Protein AF-A0A0K0E604-F1 (afdb_monomer_lite)

Foldseek 3Di:
DDDPPPPPCQDDDDDDDDPFDDDDLVLLVVLLVPDDDVPVVPDPPPVPDPVPVVVPVCLVVVLVVLLPDDLSVVLSVLSVLLVVLLVLLVQQADLVDDQDADDPPPDPDDLDPQDPPDDPVNLNVLSSVLLNVSLLLNLCNRPPCSNPSVNSSVSSVVSVVSVVSSVSSVVSCVVVVSGDDDDPRPDRSSVSSSPDNSSSVNSCVNCVPPPVPDPDPPD

Organism: Strongyloides stercoralis (NCBI:txid6248)

pLDDT: mean 70.37, std 24.22, range [23.8, 94.56]

Radius of gyration: 18.2 Å; chains: 1; bounding box: 49×44×43 Å

Structure (mmCIF, N/CA/C/O backbone):
data_AF-A0A0K0E604-F1
#
_entry.id   AF-A0A0K0E604-F1
#
loop_
_atom_site.group_PDB
_atom_site.id
_atom_site.type_symbol
_atom_site.label_atom_id
_atom_site.label_alt_id
_atom_site.label_comp_id
_atom_site.label_asym_id
_atom_site.label_entity_id
_atom_site.label_seq_id
_atom_site.pdbx_PDB_ins_code
_ato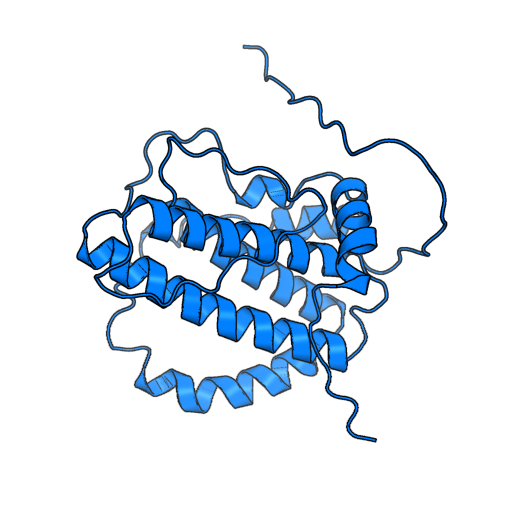m_site.Cartn_x
_atom_site.Cartn_y
_atom_site.Cartn_z
_atom_site.occupancy
_atom_site.B_iso_or_equiv
_atom_site.auth_seq_id
_atom_site.auth_comp_id
_atom_site.auth_asym_id
_atom_site.auth_atom_id
_atom_site.pdbx_PDB_model_num
ATOM 1 N N . MET A 1 1 ? -25.276 -8.868 -20.816 1.00 37.84 1 MET A N 1
ATOM 2 C CA . MET A 1 1 ? -24.589 -8.507 -19.559 1.00 37.84 1 MET A CA 1
ATOM 3 C C . MET A 1 1 ? -23.491 -7.521 -19.907 1.00 37.84 1 MET A C 1
ATOM 5 O O . MET A 1 1 ? -22.440 -7.922 -20.383 1.00 37.84 1 MET A O 1
ATOM 9 N N . SER A 1 2 ? -23.789 -6.231 -19.812 1.00 30.52 2 SER A N 1
ATOM 10 C CA . SER A 1 2 ? -22.846 -5.151 -20.089 1.00 30.52 2 SER A CA 1
ATOM 11 C C . SER A 1 2 ? -21.881 -5.027 -18.912 1.00 30.52 2 SER A C 1
ATOM 13 O O . SER A 1 2 ? -22.289 -4.690 -17.802 1.00 30.52 2 SER A O 1
ATOM 15 N N . SER A 1 3 ? -20.607 -5.339 -19.151 1.00 35.06 3 SER A N 1
ATOM 16 C CA . SER A 1 3 ? -19.522 -4.989 -18.238 1.00 35.06 3 SER A CA 1
ATOM 17 C C . SER A 1 3 ? -19.448 -3.466 -18.174 1.00 35.06 3 SER A C 1
ATOM 19 O O . SER A 1 3 ? -19.170 -2.809 -19.176 1.00 35.06 3 SER A O 1
ATOM 21 N N . SER A 1 4 ? -19.784 -2.904 -17.017 1.00 30.25 4 SER A N 1
ATOM 22 C CA . SER A 1 4 ? -19.597 -1.489 -16.719 1.00 30.25 4 SER A CA 1
ATOM 23 C C . SER A 1 4 ? -18.096 -1.225 -16.632 1.00 30.25 4 SER A C 1
ATOM 25 O O . SER A 1 4 ? -17.503 -1.348 -15.562 1.00 30.25 4 SER A O 1
ATOM 27 N N . THR A 1 5 ? -17.471 -0.863 -17.748 1.00 29.80 5 THR A N 1
ATOM 28 C CA . THR A 1 5 ? -16.170 -0.194 -17.727 1.00 29.80 5 THR A CA 1
ATOM 29 C C . THR A 1 5 ? -16.362 1.133 -17.006 1.00 29.80 5 THR A C 1
ATOM 31 O O . THR A 1 5 ? -16.916 2.071 -17.578 1.00 29.80 5 THR A O 1
ATOM 34 N N . ALA A 1 6 ? -15.967 1.195 -15.733 1.00 32.19 6 ALA A N 1
ATOM 35 C CA . ALA A 1 6 ? -15.860 2.455 -15.017 1.00 32.19 6 ALA A CA 1
ATOM 36 C C . ALA A 1 6 ? -14.981 3.386 -15.863 1.00 32.19 6 ALA A C 1
ATOM 38 O O . ALA A 1 6 ? -13.844 3.052 -16.190 1.00 32.19 6 ALA A O 1
ATOM 39 N N . SER A 1 7 ? -15.534 4.513 -16.302 1.00 25.77 7 SER A N 1
ATOM 40 C CA . SER A 1 7 ? -14.800 5.521 -17.057 1.00 25.77 7 SER A CA 1
ATOM 41 C C . SER A 1 7 ? -13.717 6.108 -16.150 1.00 25.77 7 SER A C 1
ATOM 43 O O . SER A 1 7 ? -14.008 6.889 -15.241 1.00 25.77 7 SER A O 1
ATOM 45 N N . PHE A 1 8 ? -12.473 5.682 -16.359 1.00 34.69 8 PHE A N 1
ATOM 46 C CA . PHE A 1 8 ? -11.306 6.131 -15.608 1.00 34.69 8 PHE A CA 1
ATOM 47 C C . PHE A 1 8 ? -10.913 7.548 -16.046 1.00 34.69 8 PHE A C 1
ATOM 49 O O . PHE A 1 8 ? -10.061 7.727 -16.911 1.00 34.69 8 PHE A O 1
ATOM 56 N N . ASN A 1 9 ? -11.523 8.570 -15.447 1.00 30.16 9 ASN A N 1
ATOM 57 C CA . ASN A 1 9 ? -11.064 9.950 -15.607 1.00 30.16 9 ASN A CA 1
ATOM 58 C C . ASN A 1 9 ? -9.784 10.150 -14.770 1.00 30.16 9 ASN A C 1
ATOM 60 O O . ASN A 1 9 ? -9.850 10.616 -13.631 1.00 30.16 9 ASN A O 1
ATOM 64 N N . CYS A 1 10 ? -8.614 9.763 -15.297 1.00 35.12 10 CYS A N 1
ATOM 65 C CA . CYS A 1 10 ? -7.344 10.259 -14.757 1.00 35.12 10 CYS A CA 1
ATOM 66 C C . CYS A 1 10 ? -7.290 11.771 -15.057 1.00 35.12 10 CYS A C 1
ATOM 68 O O . CYS A 1 10 ? -7.487 12.184 -16.193 1.00 35.12 10 CYS A O 1
ATOM 70 N N . TYR A 1 11 ? -7.091 12.579 -14.015 1.00 36.31 11 TYR A N 1
ATOM 71 C CA . TYR A 1 11 ? -7.164 14.043 -14.034 1.00 36.31 11 TYR A CA 1
ATOM 72 C C . TYR A 1 11 ? -6.443 14.709 -15.216 1.00 36.31 11 TYR A C 1
ATOM 74 O O . TYR A 1 11 ? -5.264 14.441 -15.456 1.00 36.31 11 TYR A O 1
ATOM 82 N N . ASP A 1 12 ? -7.178 15.604 -15.881 1.00 34.91 12 ASP A N 1
ATOM 83 C CA . ASP A 1 12 ? -6.776 16.386 -17.050 1.00 34.91 12 ASP A CA 1
ATOM 84 C C . ASP A 1 12 ? -5.671 17.422 -16.779 1.00 34.91 12 ASP A C 1
ATOM 86 O O . ASP A 1 12 ? -5.663 18.133 -15.772 1.00 34.91 12 ASP A O 1
ATOM 90 N N . ASP A 1 13 ? -4.801 17.510 -17.788 1.00 37.00 13 ASP A N 1
ATOM 91 C CA . ASP A 1 13 ? -4.142 18.679 -18.375 1.00 37.00 13 ASP A CA 1
ATOM 92 C C . ASP A 1 13 ? -3.416 19.709 -17.493 1.00 37.00 13 ASP A C 1
ATOM 94 O O . ASP A 1 13 ? -3.981 20.698 -17.021 1.00 37.00 13 ASP A O 1
ATOM 98 N N . LYS A 1 14 ? -2.078 19.572 -17.460 1.00 35.31 14 LYS A N 1
ATOM 99 C CA . LYS A 1 14 ? -1.099 20.536 -18.030 1.00 35.31 14 LYS A CA 1
ATOM 100 C C . LYS A 1 14 ? 0.340 20.173 -17.621 1.00 35.31 14 LYS A C 1
ATOM 102 O O . LYS A 1 14 ? 0.643 20.063 -16.442 1.00 35.31 14 LYS A O 1
ATOM 107 N N . ASN A 1 15 ? 1.221 20.067 -18.621 1.00 36.38 15 ASN A N 1
ATOM 108 C CA . ASN A 1 15 ? 2.682 20.250 -18.578 1.00 36.38 15 ASN A CA 1
ATOM 109 C C . ASN A 1 15 ? 3.511 19.493 -17.515 1.00 36.38 15 ASN A C 1
ATOM 111 O O . ASN A 1 15 ? 3.568 19.883 -16.354 1.00 36.38 15 ASN A O 1
ATOM 115 N N . ASN A 1 16 ? 4.296 18.499 -17.957 1.00 38.84 16 ASN A N 1
ATOM 116 C CA . ASN A 1 16 ? 5.773 18.536 -17.924 1.00 38.84 16 ASN A CA 1
ATOM 117 C C . ASN A 1 16 ? 6.380 17.138 -18.127 1.00 38.84 16 ASN A C 1
ATOM 119 O O . ASN A 1 16 ? 6.012 16.172 -17.453 1.00 38.84 16 ASN A O 1
ATOM 123 N N . ASN A 1 17 ? 7.344 17.080 -19.050 1.00 32.28 17 ASN A N 1
ATOM 124 C CA . ASN A 1 17 ? 8.175 15.927 -19.389 1.00 32.28 17 ASN A CA 1
ATOM 125 C C . ASN A 1 17 ? 9.003 15.479 -18.174 1.00 32.28 17 ASN A C 1
ATOM 127 O O . ASN A 1 17 ? 10.067 16.037 -17.911 1.00 32.28 17 ASN A O 1
ATOM 131 N N . ILE A 1 18 ? 8.548 14.461 -17.444 1.00 35.34 18 ILE A N 1
ATOM 132 C CA . ILE A 1 18 ? 9.434 13.660 -16.593 1.00 35.34 18 ILE A CA 1
ATOM 133 C C . ILE A 1 18 ? 9.853 12.458 -17.445 1.00 35.34 18 ILE A C 1
ATOM 135 O O . ILE A 1 18 ? 8.975 11.699 -17.851 1.00 35.34 18 ILE A O 1
ATOM 139 N N . PRO A 1 19 ? 11.150 12.259 -17.746 1.00 34.50 19 PRO A N 1
ATOM 140 C CA . PRO A 1 19 ? 11.613 11.058 -18.427 1.00 34.50 19 PRO A CA 1
ATOM 141 C C . PRO A 1 19 ? 11.325 9.850 -17.537 1.00 34.50 19 PRO A C 1
ATOM 143 O O . PRO A 1 19 ? 11.934 9.653 -16.485 1.00 34.50 19 PRO A O 1
ATOM 146 N N . SER A 1 20 ? 10.335 9.075 -17.946 1.00 40.84 20 SER A N 1
ATOM 147 C CA . SER A 1 20 ? 9.699 8.053 -17.140 1.00 40.84 20 SER A CA 1
ATOM 148 C C . SER A 1 20 ? 10.250 6.674 -17.533 1.00 40.84 20 SER A C 1
ATOM 150 O O . SER A 1 20 ? 9.541 5.838 -18.084 1.00 40.84 20 SER A O 1
ATOM 152 N N . ASN A 1 21 ? 11.538 6.431 -17.300 1.00 40.44 21 ASN A N 1
ATOM 153 C CA . ASN A 1 21 ? 12.151 5.122 -17.542 1.00 40.44 21 ASN A CA 1
ATOM 154 C C . ASN A 1 21 ? 12.281 4.374 -16.217 1.00 40.44 21 ASN A C 1
ATOM 156 O O . ASN A 1 21 ? 12.894 4.921 -15.305 1.00 40.44 21 ASN A O 1
ATOM 160 N N . ILE A 1 22 ? 11.706 3.165 -16.135 1.00 51.44 22 ILE A N 1
ATOM 161 C CA . ILE A 1 22 ? 12.255 1.964 -15.465 1.00 51.44 22 ILE A CA 1
ATOM 162 C C . ILE A 1 22 ? 11.286 0.767 -15.615 1.00 51.44 22 ILE A C 1
ATOM 164 O O . ILE A 1 22 ? 11.766 -0.349 -15.788 1.00 51.44 22 ILE A O 1
ATOM 168 N N . LEU A 1 23 ? 9.961 0.981 -15.642 1.00 50.62 23 LEU A N 1
ATOM 169 C CA . LEU A 1 23 ? 8.970 -0.064 -15.955 1.00 50.6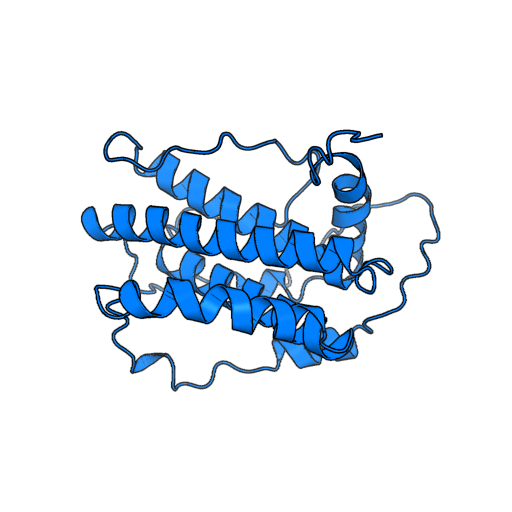2 23 LEU A CA 1
ATOM 170 C C . LEU A 1 23 ? 8.108 0.331 -17.155 1.00 50.62 23 LEU A C 1
ATOM 172 O O . LEU A 1 23 ? 7.550 1.433 -17.202 1.00 50.62 23 LEU A O 1
ATOM 176 N N . ASN A 1 24 ? 7.99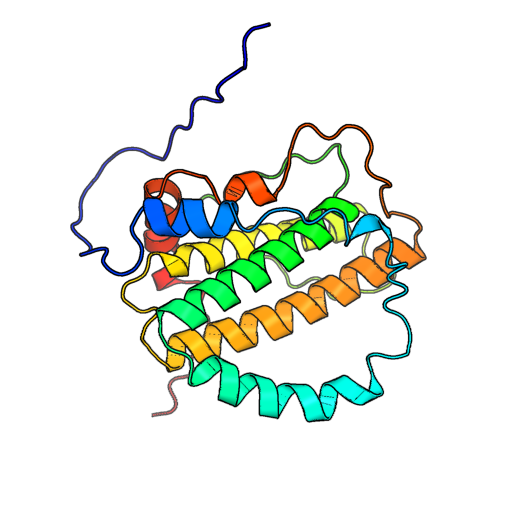9 -0.579 -18.119 1.00 54.66 24 ASN A N 1
ATOM 177 C CA . ASN A 1 24 ? 7.044 -0.457 -19.214 1.00 54.66 24 ASN A CA 1
ATOM 178 C C . ASN A 1 24 ? 5.709 -1.071 -18.764 1.00 54.66 24 ASN A C 1
ATOM 180 O O . ASN A 1 24 ? 5.701 -1.950 -17.905 1.00 54.66 24 ASN A O 1
ATOM 184 N N . ASP A 1 25 ? 4.583 -0.688 -19.375 1.00 57.28 25 ASP A N 1
ATOM 185 C CA . ASP A 1 25 ? 3.252 -1.234 -19.027 1.00 57.28 25 ASP A CA 1
ATOM 186 C C . ASP A 1 25 ? 3.215 -2.776 -19.051 1.00 57.28 25 ASP A C 1
ATOM 188 O O . ASP A 1 25 ? 2.501 -3.421 -18.285 1.00 57.28 25 ASP A O 1
ATOM 192 N N . LYS A 1 26 ? 4.070 -3.386 -19.883 1.00 58.09 26 LYS A N 1
ATOM 193 C CA . LYS A 1 26 ? 4.276 -4.836 -19.946 1.00 58.09 26 LYS A CA 1
ATOM 194 C C . LYS A 1 26 ? 4.825 -5.439 -18.645 1.00 58.09 26 LYS A C 1
ATOM 196 O O . LYS A 1 26 ? 4.424 -6.543 -18.294 1.00 58.09 26 LYS A O 1
ATOM 201 N N . ASP A 1 27 ? 5.738 -4.760 -17.953 1.00 63.56 27 ASP A N 1
ATOM 202 C CA . ASP A 1 27 ? 6.328 -5.264 -16.707 1.00 63.56 27 ASP A CA 1
ATOM 203 C C . ASP A 1 27 ? 5.318 -5.204 -15.553 1.00 63.56 27 ASP A C 1
ATOM 205 O O . ASP A 1 27 ? 5.262 -6.121 -14.742 1.00 63.56 27 ASP A O 1
ATOM 209 N N . ILE A 1 28 ? 4.456 -4.182 -15.531 1.00 59.16 28 ILE A N 1
ATOM 210 C CA . ILE A 1 28 ? 3.381 -4.041 -14.534 1.00 59.16 28 ILE A CA 1
ATOM 211 C C . ILE A 1 28 ? 2.330 -5.127 -14.721 1.00 59.16 28 ILE A C 1
ATOM 213 O O . ILE A 1 28 ? 1.986 -5.805 -13.757 1.00 59.16 28 ILE A O 1
ATOM 217 N N . ASN A 1 29 ? 1.890 -5.350 -15.964 1.00 58.06 29 ASN A N 1
ATOM 218 C CA . ASN A 1 29 ? 0.987 -6.456 -16.281 1.00 58.06 29 ASN A CA 1
ATOM 219 C C . ASN A 1 29 ? 1.610 -7.802 -15.901 1.00 58.06 29 ASN A C 1
ATOM 221 O O . ASN A 1 29 ? 0.932 -8.675 -15.376 1.00 58.06 29 ASN A O 1
ATOM 225 N N . LYS A 1 30 ? 2.923 -7.968 -16.096 1.00 63.56 30 LYS A N 1
ATOM 226 C CA . LYS A 1 30 ? 3.622 -9.179 -15.663 1.00 63.56 30 LYS A CA 1
ATOM 227 C C . LYS A 1 30 ? 3.607 -9.342 -14.139 1.00 63.56 30 LYS A C 1
ATOM 229 O O . LYS A 1 30 ? 3.453 -10.464 -13.668 1.00 63.56 30 LYS A O 1
ATOM 234 N N . PHE A 1 31 ? 3.769 -8.260 -13.377 1.00 61.62 31 PHE A N 1
ATOM 235 C CA . PHE A 1 31 ? 3.683 -8.313 -11.917 1.00 61.62 31 PHE A CA 1
ATOM 236 C C . PHE A 1 31 ? 2.257 -8.608 -11.438 1.00 61.62 31 PHE A C 1
ATOM 238 O O . PHE A 1 31 ? 2.081 -9.447 -10.558 1.00 61.62 31 PHE A O 1
ATOM 245 N N . SER A 1 32 ? 1.229 -8.016 -12.053 1.00 53.06 32 SER A N 1
ATOM 246 C CA . SER A 1 32 ? -0.167 -8.331 -11.720 1.00 53.06 32 SER A CA 1
ATOM 247 C C . SER A 1 32 ? -0.593 -9.737 -12.154 1.00 53.06 32 SER A C 1
ATOM 249 O O . SER A 1 32 ? -1.444 -10.352 -11.509 1.00 53.06 32 SER A O 1
ATOM 251 N N . GLU A 1 33 ? 0.056 -10.291 -13.180 1.00 48.53 33 GLU A N 1
ATOM 252 C CA . GLU A 1 33 ? -0.049 -11.692 -13.595 1.00 48.53 33 GLU A CA 1
ATOM 253 C C . GLU A 1 33 ? 0.683 -12.681 -12.673 1.00 48.53 33 GLU A C 1
ATOM 255 O O . GLU A 1 33 ? 0.513 -13.891 -12.869 1.00 48.53 33 GLU A O 1
ATOM 260 N N . ILE A 1 34 ? 1.450 -12.237 -11.661 1.00 44.69 34 ILE A N 1
ATOM 261 C CA . ILE A 1 34 ? 1.924 -13.114 -10.575 1.00 44.69 34 ILE A CA 1
ATOM 262 C C . ILE A 1 34 ? 0.686 -13.535 -9.773 1.00 44.69 34 ILE A C 1
ATOM 264 O O . ILE A 1 34 ? 0.244 -12.922 -8.802 1.00 44.69 34 ILE A O 1
ATOM 268 N N . LYS A 1 35 ? 0.052 -14.571 -10.319 1.00 36.44 35 LYS A N 1
ATOM 269 C CA . LYS A 1 35 ? -1.265 -15.082 -9.986 1.00 36.44 35 LYS A CA 1
ATOM 270 C C . LYS A 1 35 ? -1.357 -15.470 -8.522 1.00 36.44 35 LYS A C 1
ATOM 272 O O . LYS A 1 35 ? -0.461 -16.086 -7.957 1.00 36.44 35 LYS A O 1
ATOM 277 N N . ILE A 1 36 ? -2.561 -15.233 -8.010 1.00 35.09 36 ILE A N 1
ATOM 278 C CA . ILE A 1 36 ? -3.276 -16.036 -7.019 1.00 35.09 36 ILE A CA 1
ATOM 279 C C . ILE A 1 36 ? -3.009 -17.528 -7.300 1.00 35.09 36 ILE A C 1
ATOM 281 O O . ILE A 1 36 ? -3.734 -18.176 -8.060 1.00 35.09 36 ILE A O 1
ATOM 285 N N . THR A 1 37 ? -1.953 -18.102 -6.727 1.00 30.27 37 THR A N 1
ATOM 286 C CA . THR A 1 37 ? -1.904 -19.546 -6.538 1.00 30.27 37 THR A CA 1
ATOM 287 C C . THR A 1 37 ? -2.912 -19.859 -5.443 1.00 30.27 37 THR A C 1
ATOM 289 O O . THR A 1 37 ? -2.862 -19.313 -4.341 1.00 30.27 37 THR A O 1
ATOM 292 N N . LYS A 1 38 ? -3.852 -20.756 -5.753 1.00 33.03 38 LYS A N 1
ATOM 293 C CA . LYS A 1 38 ? -4.879 -21.301 -4.846 1.00 33.03 38 LYS A CA 1
ATOM 294 C C . LYS A 1 38 ? -4.313 -22.005 -3.594 1.00 33.03 38 LYS A C 1
ATOM 296 O O . LYS A 1 38 ? -5.045 -22.696 -2.896 1.00 33.03 38 LYS A O 1
ATOM 301 N N . GLU A 1 39 ? -3.026 -21.859 -3.296 1.00 31.92 39 GLU A N 1
ATOM 302 C CA . GLU A 1 39 ? -2.398 -22.399 -2.091 1.00 31.92 39 GLU A CA 1
ATOM 303 C C . GLU A 1 39 ? -2.540 -21.484 -0.869 1.00 31.92 39 GLU A C 1
ATOM 305 O O . GLU A 1 39 ? -2.331 -21.947 0.250 1.00 31.92 39 GLU A O 1
ATOM 310 N N . PHE A 1 40 ? -2.992 -20.234 -1.026 1.00 34.50 40 PHE A N 1
ATOM 311 C CA . PHE A 1 40 ? -3.223 -19.364 0.134 1.00 34.50 40 PHE A CA 1
ATOM 312 C C . PHE A 1 40 ? -4.482 -19.714 0.953 1.00 34.50 40 PHE A C 1
ATOM 314 O O . PHE A 1 40 ? -4.559 -19.341 2.122 1.00 34.50 40 PHE A O 1
ATOM 321 N N . ASP A 1 41 ? -5.420 -20.501 0.409 1.00 34.12 41 ASP A N 1
ATOM 322 C CA . ASP A 1 41 ? -6.666 -20.879 1.104 1.00 34.12 41 ASP A CA 1
ATOM 323 C C . ASP A 1 41 ? -6.510 -22.023 2.122 1.00 34.12 41 ASP A C 1
ATOM 325 O O . ASP A 1 41 ? -7.468 -22.367 2.813 1.00 34.12 41 ASP A O 1
ATOM 329 N N . LYS A 1 42 ? -5.321 -22.628 2.262 1.00 31.33 42 LYS A N 1
ATOM 330 C CA . LYS A 1 42 ? -5.105 -23.722 3.232 1.00 31.33 42 LYS A CA 1
ATOM 331 C C . LYS A 1 42 ? -4.245 -23.368 4.434 1.00 31.33 42 LYS A C 1
ATOM 333 O O . LYS A 1 42 ? -4.152 -24.178 5.356 1.00 31.33 42 LYS A O 1
ATOM 338 N N . THR A 1 43 ? -3.671 -22.172 4.487 1.00 30.23 43 THR A N 1
ATOM 339 C CA . THR A 1 43 ? -2.916 -21.768 5.672 1.00 30.23 43 THR A CA 1
ATOM 340 C C . THR A 1 43 ? -3.847 -21.013 6.607 1.00 30.23 43 THR A C 1
ATOM 342 O O . THR A 1 43 ? -4.155 -19.841 6.400 1.00 30.23 43 THR A O 1
ATOM 345 N N . SER A 1 44 ? -4.306 -21.703 7.652 1.00 29.48 44 SER A N 1
ATOM 346 C CA . SER A 1 44 ? -4.837 -21.070 8.857 1.00 29.48 44 SER A CA 1
ATOM 347 C C . SER A 1 44 ? -3.758 -20.136 9.407 1.00 29.48 44 SER A C 1
ATOM 349 O O . SER A 1 44 ? -2.895 -20.551 10.178 1.00 29.48 44 SER A O 1
ATOM 351 N N . HIS A 1 45 ? -3.756 -18.879 8.964 1.00 39.16 45 HIS A N 1
ATOM 352 C CA . HIS A 1 45 ? -2.913 -17.827 9.513 1.00 39.16 45 HIS A CA 1
ATOM 353 C C . HIS A 1 45 ? -3.478 -17.421 10.875 1.00 39.16 45 HIS A C 1
ATOM 355 O O . HIS A 1 45 ? -4.036 -16.341 11.038 1.00 39.16 45 HIS A O 1
ATOM 361 N N . GLN A 1 46 ? -3.313 -18.300 11.860 1.00 33.94 46 GLN A N 1
ATOM 362 C CA . GLN A 1 46 ? -3.019 -17.836 13.203 1.00 33.94 46 GLN A CA 1
ATOM 363 C C . GLN A 1 46 ? -1.653 -17.154 13.091 1.00 33.94 46 GLN A C 1
ATOM 365 O O . GLN A 1 46 ? -0.609 -17.801 13.064 1.00 33.94 46 GLN A O 1
ATOM 370 N N . LEU A 1 47 ? -1.668 -15.832 12.918 1.00 38.94 47 LEU A N 1
ATOM 371 C CA . LEU A 1 47 ? -0.475 -14.986 12.991 1.00 38.94 47 LEU A CA 1
ATOM 372 C C . LEU A 1 47 ? 0.076 -14.893 14.429 1.00 38.94 47 LEU A C 1
ATOM 374 O O . LEU A 1 47 ? 1.047 -14.173 14.670 1.00 38.94 47 LEU A O 1
ATOM 378 N N . ASP A 1 48 ? -0.484 -15.674 15.352 1.00 35.22 48 ASP A N 1
ATOM 379 C CA . ASP A 1 48 ? -0.157 -15.660 16.762 1.00 35.22 48 ASP A CA 1
ATOM 380 C C . ASP A 1 48 ? 1.013 -16.599 17.113 1.00 35.22 48 ASP A C 1
ATOM 382 O O . ASP A 1 48 ? 1.137 -17.750 16.696 1.00 35.22 48 ASP A O 1
ATOM 386 N N . GLU A 1 49 ? 1.920 -16.024 17.896 1.00 38.69 49 GLU A N 1
ATOM 387 C CA . GLU A 1 49 ? 3.007 -16.627 18.674 1.00 38.69 49 GLU A CA 1
ATOM 388 C C . GLU A 1 49 ? 4.297 -17.094 17.978 1.00 38.69 49 GLU A C 1
ATOM 390 O O . GLU A 1 49 ? 5.375 -16.757 18.482 1.00 38.69 49 GLU A O 1
ATOM 395 N N . GLN A 1 50 ? 4.298 -17.768 16.822 1.00 36.22 50 GLN A N 1
ATOM 396 C CA . GLN A 1 50 ? 5.585 -18.283 16.293 1.00 36.22 50 GLN A CA 1
ATOM 397 C C . GLN A 1 50 ? 6.487 -17.234 15.608 1.00 36.22 50 GLN A C 1
ATOM 399 O O . GLN A 1 50 ? 7.701 -17.437 15.502 1.00 36.22 50 GLN A O 1
ATOM 404 N N . ASN A 1 51 ? 5.957 -16.070 15.213 1.00 40.00 51 ASN A N 1
ATOM 405 C CA . ASN A 1 51 ? 6.739 -15.053 14.493 1.00 40.00 51 ASN A CA 1
ATOM 406 C C . ASN A 1 51 ? 7.468 -14.025 15.378 1.00 40.00 51 ASN A C 1
ATOM 408 O O . ASN A 1 51 ? 8.388 -13.359 14.895 1.00 40.00 51 ASN A O 1
ATOM 412 N N . ASN A 1 52 ? 7.160 -13.916 16.673 1.00 35.72 52 ASN A N 1
ATOM 413 C CA . ASN A 1 52 ? 7.781 -12.885 17.518 1.00 35.72 52 ASN A CA 1
ATOM 414 C C . ASN A 1 52 ? 9.242 -13.194 17.895 1.00 35.72 52 ASN A C 1
ATOM 416 O O . ASN A 1 52 ? 10.051 -12.273 17.995 1.00 35.72 52 ASN A O 1
ATOM 420 N N . LYS A 1 53 ? 9.635 -14.471 18.017 1.00 32.50 53 LYS A N 1
ATOM 421 C CA . LYS A 1 53 ? 11.031 -14.842 18.342 1.00 32.50 53 LYS A CA 1
ATOM 422 C C . LYS A 1 53 ? 11.971 -14.906 17.129 1.00 32.50 53 LYS A C 1
ATOM 424 O O . LYS A 1 53 ? 13.175 -14.733 17.301 1.00 32.50 53 LYS A O 1
ATOM 429 N N . LYS A 1 54 ? 11.461 -15.096 15.903 1.00 32.47 54 LYS A N 1
ATOM 430 C CA . LYS A 1 54 ? 12.281 -15.080 14.670 1.00 32.47 54 LYS A CA 1
ATOM 431 C C . LYS A 1 54 ? 12.443 -13.679 14.051 1.00 32.47 54 LYS A C 1
ATOM 433 O O . LYS A 1 54 ? 13.452 -13.436 13.391 1.00 32.47 54 LYS A O 1
ATOM 438 N N . LYS A 1 55 ? 11.537 -12.723 14.305 1.00 37.72 55 LYS A N 1
ATOM 439 C CA . LYS A 1 55 ? 11.553 -11.388 13.664 1.00 37.72 55 LYS A CA 1
ATOM 440 C C . LYS A 1 55 ? 12.754 -10.485 14.007 1.00 37.72 55 LYS A C 1
ATOM 442 O O . LYS A 1 55 ? 13.118 -9.661 13.171 1.00 37.72 55 LYS A O 1
ATOM 447 N N . SER A 1 56 ? 13.419 -10.625 15.159 1.00 37.72 56 SER A N 1
ATOM 448 C CA . SER A 1 56 ? 14.505 -9.689 15.531 1.00 37.72 56 SER A CA 1
ATOM 449 C C . SER A 1 56 ? 15.848 -9.965 14.838 1.00 37.72 56 SER A C 1
ATOM 451 O O . SER A 1 56 ? 16.592 -9.027 14.566 1.00 37.72 56 SER A O 1
ATOM 453 N N . LYS A 1 57 ? 16.158 -11.228 14.504 1.00 33.06 57 LYS A N 1
ATOM 454 C CA . LYS A 1 57 ? 17.368 -11.588 13.734 1.00 33.06 57 LYS A CA 1
ATOM 455 C C . LYS A 1 57 ? 17.130 -11.630 12.221 1.00 33.06 57 LYS A C 1
ATOM 457 O O . LYS A 1 57 ? 18.061 -11.375 11.466 1.00 33.06 57 LYS A O 1
ATOM 462 N N . VAL A 1 58 ? 15.900 -11.909 11.780 1.00 35.19 58 VAL A N 1
ATOM 463 C CA . VAL A 1 58 ? 15.545 -11.985 10.349 1.00 35.19 58 VAL A CA 1
ATOM 464 C C . VAL A 1 58 ? 15.458 -10.597 9.696 1.00 35.19 58 VAL A C 1
ATOM 466 O O . VAL A 1 58 ? 15.772 -10.467 8.521 1.00 35.19 58 VAL A O 1
ATOM 469 N N . THR A 1 59 ? 15.123 -9.539 10.439 1.00 50.28 59 THR A N 1
ATOM 470 C CA . THR A 1 59 ? 14.938 -8.184 9.876 1.00 50.28 59 THR A CA 1
ATOM 471 C C . THR A 1 59 ? 16.218 -7.543 9.337 1.00 50.28 59 THR A C 1
ATOM 473 O O . THR A 1 59 ? 16.174 -6.973 8.253 1.00 50.28 59 THR A O 1
ATOM 476 N N . LYS A 1 60 ? 17.363 -7.657 10.028 1.00 51.00 60 LYS A N 1
ATOM 477 C CA . LYS A 1 60 ? 18.624 -7.060 9.537 1.00 51.00 60 LYS A CA 1
ATOM 478 C C . LYS A 1 60 ? 19.186 -7.788 8.317 1.00 51.00 60 LYS A C 1
ATOM 480 O O . LYS A 1 60 ? 19.526 -7.140 7.338 1.00 51.00 60 LYS A O 1
ATOM 485 N N . LYS A 1 61 ? 19.225 -9.127 8.358 1.00 51.50 61 LYS A N 1
ATOM 486 C CA . LYS A 1 61 ? 19.735 -9.932 7.238 1.00 51.50 61 LYS A CA 1
ATOM 487 C C . LYS A 1 61 ? 18.879 -9.748 5.977 1.00 51.50 61 LYS A C 1
ATOM 489 O O . LYS A 1 61 ? 19.425 -9.618 4.894 1.00 51.50 61 LYS A O 1
ATOM 494 N N . ASN A 1 62 ? 17.558 -9.656 6.141 1.00 80.50 62 ASN A N 1
ATOM 495 C CA . ASN A 1 62 ? 16.645 -9.432 5.021 1.00 80.50 62 ASN A CA 1
ATOM 496 C C . ASN A 1 62 ? 16.747 -7.997 4.464 1.00 80.50 62 ASN A C 1
ATOM 498 O O . ASN A 1 62 ? 16.624 -7.796 3.265 1.00 80.50 62 ASN A O 1
ATOM 502 N N . MET A 1 63 ? 17.022 -6.994 5.310 1.00 86.31 63 MET A N 1
ATOM 503 C CA . MET A 1 63 ? 17.177 -5.605 4.860 1.00 86.31 63 MET A CA 1
ATOM 504 C C . MET A 1 63 ? 18.374 -5.432 3.922 1.00 86.31 63 MET A C 1
ATOM 506 O O . MET A 1 63 ? 18.201 -4.894 2.833 1.00 86.31 63 MET A O 1
ATOM 510 N N . ASP A 1 64 ? 19.565 -5.889 4.320 1.00 88.25 64 ASP A N 1
ATOM 511 C CA . ASP A 1 64 ? 20.769 -5.732 3.492 1.00 88.25 64 ASP A CA 1
ATOM 512 C C . ASP A 1 64 ? 20.619 -6.464 2.151 1.00 88.25 64 ASP A C 1
ATOM 514 O O . ASP A 1 64 ? 20.942 -5.905 1.104 1.00 88.25 64 ASP A O 1
ATOM 518 N N . GLU A 1 65 ? 20.053 -7.677 2.174 1.00 90.44 65 GLU A N 1
ATOM 519 C CA . GLU A 1 65 ? 19.756 -8.460 0.970 1.00 90.44 65 GLU A CA 1
ATOM 520 C C . GLU A 1 65 ? 18.786 -7.713 0.041 1.00 90.44 65 GLU A C 1
ATOM 522 O O . GLU A 1 65 ? 19.090 -7.555 -1.140 1.00 90.44 65 GLU A O 1
ATOM 527 N N . ILE A 1 66 ? 17.673 -7.181 0.565 1.00 89.19 66 ILE A N 1
ATOM 528 C CA . ILE A 1 66 ? 16.683 -6.416 -0.214 1.00 89.19 66 ILE A CA 1
ATOM 529 C C . ILE A 1 66 ? 17.283 -5.129 -0.790 1.00 89.19 66 ILE A C 1
ATOM 531 O O . ILE A 1 66 ? 17.038 -4.790 -1.948 1.00 89.19 66 ILE A O 1
ATOM 535 N N . LEU A 1 67 ? 18.077 -4.392 -0.014 1.00 90.56 67 LEU A N 1
ATOM 536 C CA . LEU A 1 67 ? 18.636 -3.115 -0.467 1.00 90.56 67 LEU A CA 1
ATOM 537 C C . LEU A 1 67 ? 19.734 -3.284 -1.524 1.00 90.56 67 LEU A C 1
ATOM 539 O O . LEU A 1 67 ? 19.911 -2.389 -2.354 1.00 90.56 67 LEU A O 1
ATOM 543 N N . GLN A 1 68 ? 20.421 -4.428 -1.533 1.00 91.69 68 GLN A N 1
ATOM 544 C CA . GLN A 1 68 ? 21.440 -4.780 -2.527 1.00 91.69 68 GLN A CA 1
ATOM 545 C C . GLN A 1 68 ? 20.870 -5.427 -3.801 1.00 91.69 68 GLN A C 1
ATOM 547 O O . GLN A 1 68 ? 21.620 -5.663 -4.749 1.00 91.69 68 GLN A O 1
ATOM 552 N N . MET A 1 69 ? 19.560 -5.690 -3.858 1.00 92.56 69 MET A N 1
ATOM 553 C CA . MET A 1 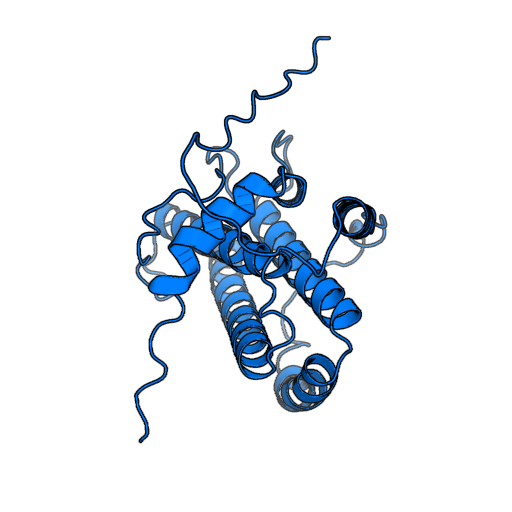69 ? 18.898 -6.231 -5.046 1.00 92.56 69 MET A CA 1
ATOM 554 C C . MET A 1 69 ? 19.081 -5.339 -6.280 1.00 92.56 69 MET A C 1
ATOM 556 O O . MET A 1 69 ? 19.237 -4.113 -6.195 1.00 92.56 69 MET A O 1
ATOM 560 N N . SER A 1 70 ? 18.982 -5.941 -7.468 1.00 93.00 70 SER A N 1
ATOM 561 C CA . SER A 1 70 ? 18.872 -5.159 -8.700 1.00 93.00 70 SER A CA 1
ATOM 562 C C . SER A 1 70 ? 17.614 -4.278 -8.659 1.00 93.00 70 SER A C 1
ATOM 564 O O . SER A 1 70 ? 16.665 -4.557 -7.929 1.00 93.00 70 SER A O 1
ATOM 566 N N . THR A 1 71 ? 17.566 -3.203 -9.452 1.00 90.75 71 THR A N 1
ATOM 567 C CA . THR A 1 71 ? 16.359 -2.352 -9.528 1.00 90.75 71 THR A CA 1
ATOM 568 C C . THR A 1 71 ? 15.112 -3.141 -9.885 1.00 90.75 71 THR A C 1
ATOM 570 O O . THR A 1 71 ? 14.051 -2.891 -9.324 1.00 90.75 71 THR A O 1
ATOM 573 N N . LYS A 1 72 ? 15.251 -4.114 -10.782 1.00 90.62 72 LYS A N 1
ATOM 574 C CA . LYS A 1 72 ? 14.152 -4.969 -11.207 1.00 90.62 72 LYS A CA 1
ATOM 575 C C . LYS A 1 72 ? 13.641 -5.842 -10.060 1.00 90.62 72 LYS A C 1
ATOM 577 O O . LYS A 1 72 ? 12.441 -5.862 -9.818 1.00 90.62 72 LYS A O 1
ATOM 582 N N . ASP A 1 73 ? 14.543 -6.499 -9.337 1.00 90.75 73 ASP A N 1
ATOM 583 C CA . ASP A 1 73 ? 14.156 -7.387 -8.235 1.00 90.75 73 ASP A CA 1
ATOM 584 C C . ASP A 1 73 ? 13.607 -6.581 -7.048 1.00 90.75 73 ASP A C 1
ATOM 586 O O . ASP A 1 73 ? 12.649 -6.995 -6.403 1.00 90.75 73 ASP A O 1
ATOM 590 N N . PHE A 1 74 ? 14.139 -5.377 -6.804 1.00 91.44 74 PHE A N 1
ATOM 591 C CA . PHE A 1 74 ? 13.597 -4.464 -5.797 1.00 91.44 74 PHE A CA 1
ATOM 592 C C . PHE A 1 74 ? 12.168 -4.012 -6.136 1.00 91.44 74 PHE A C 1
ATOM 594 O O . PHE A 1 74 ? 11.328 -3.898 -5.247 1.00 91.44 74 PHE A O 1
ATOM 601 N N . LEU A 1 75 ? 11.874 -3.753 -7.413 1.00 91.06 75 LEU A N 1
ATOM 602 C CA . LEU A 1 75 ? 10.524 -3.410 -7.868 1.00 91.06 75 LEU A CA 1
ATOM 603 C C . LEU A 1 75 ? 9.553 -4.578 -7.711 1.00 91.06 75 LEU A C 1
ATOM 605 O O . LEU A 1 75 ? 8.426 -4.361 -7.273 1.00 91.06 75 LEU A O 1
ATOM 609 N N . GLU A 1 76 ? 9.997 -5.797 -8.013 1.00 90.94 76 GLU A N 1
ATOM 610 C CA . GLU A 1 76 ? 9.218 -7.016 -7.792 1.00 90.94 76 GLU A CA 1
ATOM 611 C C . GLU A 1 76 ? 8.936 -7.237 -6.302 1.00 90.94 76 GLU A C 1
ATOM 613 O O . GLU A 1 76 ? 7.790 -7.447 -5.906 1.00 90.94 76 GLU A O 1
ATOM 618 N N . TRP A 1 77 ? 9.961 -7.112 -5.456 1.00 93.31 77 TRP A N 1
ATOM 619 C CA . TRP A 1 77 ? 9.804 -7.149 -4.004 1.00 93.31 77 TRP A CA 1
ATOM 620 C C . TRP A 1 77 ? 8.792 -6.096 -3.537 1.00 93.31 77 TRP A C 1
ATOM 622 O O . TRP A 1 77 ? 7.819 -6.430 -2.866 1.00 93.31 77 TRP A O 1
ATOM 632 N N . HIS A 1 78 ? 8.961 -4.842 -3.953 1.00 91.88 78 HIS A N 1
ATOM 633 C CA . HIS A 1 78 ? 8.066 -3.749 -3.586 1.00 91.88 78 HIS A CA 1
ATOM 634 C C . HIS A 1 78 ? 6.620 -3.994 -4.049 1.00 91.88 78 HIS A C 1
ATOM 636 O O . HIS A 1 78 ? 5.682 -3.715 -3.304 1.00 91.88 78 HIS A O 1
ATOM 642 N N . PHE A 1 79 ? 6.424 -4.529 -5.257 1.00 92.44 79 PHE A N 1
ATOM 643 C CA . PHE A 1 79 ? 5.108 -4.930 -5.753 1.00 92.44 79 PHE A CA 1
ATOM 644 C C . PHE A 1 79 ? 4.461 -5.960 -4.820 1.00 92.44 79 PHE A C 1
ATOM 646 O O . PHE A 1 79 ? 3.325 -5.776 -4.385 1.00 92.44 79 PHE A O 1
ATOM 653 N N . ASN A 1 80 ? 5.205 -7.005 -4.460 1.00 92.06 80 ASN A N 1
ATOM 654 C CA . ASN A 1 80 ? 4.716 -8.073 -3.592 1.00 92.06 80 ASN A CA 1
ATOM 655 C C . ASN A 1 80 ? 4.382 -7.571 -2.178 1.00 92.06 80 ASN A C 1
ATOM 657 O O . ASN A 1 80 ? 3.375 -7.984 -1.605 1.00 92.06 80 ASN A O 1
ATOM 661 N N . GLU A 1 81 ? 5.163 -6.631 -1.637 1.00 93.06 81 GLU A N 1
ATOM 662 C CA . GLU A 1 81 ? 4.866 -5.986 -0.350 1.00 93.06 81 GLU A CA 1
ATOM 663 C C . GLU A 1 81 ? 3.531 -5.232 -0.376 1.00 93.06 81 GLU A C 1
ATOM 665 O O . GLU A 1 81 ? 2.752 -5.306 0.578 1.00 93.06 81 GLU A O 1
ATOM 670 N N . ILE A 1 82 ? 3.251 -4.523 -1.473 1.00 94.31 82 ILE A N 1
ATOM 671 C CA . ILE A 1 82 ? 1.979 -3.826 -1.672 1.00 94.31 82 ILE A CA 1
ATOM 672 C C . ILE A 1 82 ? 0.832 -4.828 -1.785 1.00 94.31 82 ILE A C 1
ATOM 674 O O . ILE A 1 82 ? -0.179 -4.657 -1.107 1.00 94.31 82 ILE A O 1
ATOM 678 N N . VAL A 1 83 ? 0.989 -5.880 -2.593 1.00 93.25 83 VAL A N 1
ATOM 679 C CA . VAL A 1 83 ? -0.027 -6.932 -2.757 1.00 93.25 83 VAL A CA 1
ATOM 680 C C . VAL A 1 83 ? -0.400 -7.555 -1.415 1.00 93.25 83 VAL A C 1
ATOM 682 O O . VAL A 1 83 ? -1.582 -7.621 -1.089 1.00 93.25 83 VAL A O 1
ATOM 685 N N . GLU A 1 84 ? 0.591 -7.941 -0.610 1.00 92.88 84 GLU A N 1
ATOM 686 C CA . GLU A 1 84 ? 0.357 -8.533 0.710 1.00 92.88 84 GLU A CA 1
ATOM 687 C C . GLU A 1 84 ? -0.439 -7.588 1.621 1.00 92.88 84 GLU A C 1
ATOM 689 O O . GLU A 1 84 ? -1.386 -8.007 2.288 1.00 92.88 84 GLU A O 1
ATOM 694 N N . ILE A 1 85 ? -0.095 -6.297 1.629 1.00 94.56 85 ILE A N 1
ATOM 695 C CA . ILE A 1 85 ? -0.832 -5.298 2.408 1.00 94.56 85 ILE A CA 1
ATOM 696 C C . ILE A 1 85 ? -2.277 -5.178 1.920 1.00 94.56 85 ILE A C 1
ATOM 698 O O . ILE A 1 85 ? -3.194 -5.181 2.742 1.00 94.56 85 ILE A O 1
ATOM 702 N N . LEU A 1 86 ? -2.497 -5.080 0.607 1.00 94.19 86 LEU A N 1
ATOM 703 C CA . LEU A 1 86 ? -3.838 -4.941 0.036 1.00 94.19 86 LEU A CA 1
ATOM 704 C C . LEU A 1 86 ? -4.709 -6.170 0.314 1.00 94.19 86 LEU A C 1
ATOM 706 O O . LEU A 1 86 ? -5.889 -6.013 0.617 1.00 94.19 86 LEU A O 1
ATOM 710 N N . ASP A 1 87 ? -4.133 -7.371 0.292 1.00 91.50 87 ASP A N 1
ATOM 711 C CA . ASP A 1 87 ? -4.840 -8.604 0.648 1.00 91.50 87 ASP A CA 1
ATOM 712 C C . ASP A 1 87 ? -5.283 -8.635 2.098 1.00 91.50 87 ASP A C 1
ATOM 714 O O . ASP A 1 87 ? -6.391 -9.074 2.407 1.00 91.50 87 ASP A O 1
ATOM 718 N N . ILE A 1 88 ? -4.402 -8.206 3.003 1.00 92.81 88 ILE A N 1
ATOM 719 C CA . ILE A 1 88 ? -4.736 -8.129 4.418 1.00 92.81 88 ILE A CA 1
ATOM 720 C C . ILE A 1 88 ? -5.861 -7.114 4.596 1.00 92.81 88 ILE A C 1
ATOM 722 O O . ILE A 1 88 ? -6.882 -7.457 5.177 1.00 92.81 88 ILE A O 1
ATOM 726 N N . ILE A 1 89 ? -5.740 -5.909 4.035 1.00 93.69 89 ILE A N 1
ATOM 727 C CA . ILE A 1 89 ? -6.794 -4.889 4.133 1.00 93.69 89 ILE A CA 1
ATOM 728 C C . ILE A 1 89 ? -8.121 -5.420 3.585 1.00 93.69 89 ILE A C 1
ATOM 730 O O . ILE A 1 89 ? -9.144 -5.268 4.242 1.00 93.69 89 ILE A O 1
ATOM 734 N N . GLN A 1 90 ? -8.116 -6.105 2.440 1.00 91.44 90 GLN A N 1
ATOM 735 C CA . GLN A 1 90 ? -9.322 -6.671 1.831 1.00 91.44 90 GLN A CA 1
ATOM 736 C C . GLN A 1 90 ? -10.082 -7.626 2.773 1.00 91.44 90 GLN A C 1
ATOM 738 O O . GLN A 1 90 ? -11.306 -7.700 2.690 1.00 91.44 90 GLN A O 1
ATOM 743 N N . LYS A 1 91 ? -9.385 -8.340 3.670 1.00 89.38 91 LYS A N 1
ATOM 744 C CA . LYS A 1 91 ? -9.998 -9.264 4.646 1.00 89.38 91 LYS A CA 1
ATOM 745 C C . LYS A 1 91 ? -10.691 -8.558 5.814 1.00 89.38 91 LYS A C 1
ATOM 747 O O . LYS A 1 91 ? -11.551 -9.156 6.454 1.00 89.38 91 LYS A O 1
ATOM 752 N N . TYR A 1 92 ? -10.290 -7.330 6.130 1.00 91.50 92 TYR A N 1
ATOM 753 C CA . TYR A 1 92 ? -10.788 -6.596 7.299 1.00 91.50 92 TYR A CA 1
ATOM 754 C C . TYR A 1 92 ? -11.654 -5.393 6.930 1.00 91.50 92 TYR A C 1
ATOM 756 O O . TYR A 1 92 ? -12.500 -4.997 7.724 1.00 91.50 92 TYR A O 1
ATOM 764 N N . LYS A 1 93 ? -11.475 -4.840 5.727 1.00 90.06 93 LYS A N 1
ATOM 765 C CA . LYS A 1 93 ? -12.270 -3.735 5.193 1.00 90.06 93 LYS A CA 1
ATOM 766 C C . LYS A 1 93 ? -13.751 -4.089 5.220 1.00 90.06 93 LYS A C 1
ATOM 768 O O . LYS A 1 93 ? -14.175 -5.108 4.666 1.00 90.06 93 LYS A O 1
ATOM 773 N N . ASN A 1 94 ? -14.558 -3.207 5.795 1.00 87.69 94 ASN A N 1
ATOM 774 C CA . ASN A 1 94 ? -16.001 -3.363 5.750 1.00 87.69 94 ASN A CA 1
ATOM 775 C C . ASN A 1 94 ? -16.536 -3.097 4.326 1.00 87.69 94 ASN A C 1
ATOM 777 O O . ASN A 1 94 ? -16.234 -2.083 3.696 1.00 87.69 94 ASN A O 1
ATOM 781 N N . SER A 1 95 ? -17.370 -4.015 3.828 1.00 85.00 95 SER A N 1
ATOM 782 C CA . SER A 1 95 ? -17.967 -3.976 2.483 1.00 85.00 95 SER A CA 1
ATOM 783 C C . SER A 1 95 ? -18.767 -2.708 2.156 1.00 85.00 95 SER A C 1
ATOM 785 O O . SER A 1 95 ? -18.926 -2.393 0.979 1.00 85.00 95 SER A O 1
ATOM 787 N N . ILE A 1 96 ? -19.252 -1.972 3.166 1.00 86.69 96 ILE A N 1
ATOM 788 C CA . ILE A 1 96 ? -19.989 -0.716 2.952 1.00 86.69 96 ILE A CA 1
ATOM 789 C C . ILE A 1 96 ? -19.077 0.435 2.512 1.00 86.69 96 ILE A C 1
ATOM 791 O O . ILE A 1 96 ? -19.550 1.386 1.893 1.00 86.69 96 ILE A O 1
ATOM 795 N N . TYR A 1 97 ? -17.784 0.374 2.845 1.00 87.31 97 TYR A N 1
ATOM 796 C CA . TYR A 1 97 ? -16.822 1.399 2.464 1.00 87.31 97 TYR A CA 1
ATOM 797 C C . TYR A 1 97 ? -16.269 1.063 1.091 1.00 87.31 97 TYR A C 1
ATOM 799 O O . TYR A 1 97 ? -15.816 -0.054 0.860 1.00 87.31 97 TYR A O 1
ATOM 807 N N . ILE A 1 98 ? -16.275 2.034 0.186 1.00 89.06 98 ILE A N 1
ATOM 808 C CA . ILE A 1 98 ? -15.634 1.927 -1.125 1.00 89.06 98 ILE A CA 1
ATOM 809 C C . ILE A 1 98 ? -14.321 2.686 -1.027 1.00 89.06 98 ILE A C 1
ATOM 811 O O . ILE A 1 98 ? -14.309 3.850 -0.615 1.00 89.06 98 ILE A O 1
ATOM 815 N N . TYR A 1 99 ? -13.213 2.025 -1.347 1.00 91.38 99 TYR A N 1
ATOM 816 C CA . TYR A 1 99 ? -11.932 2.714 -1.390 1.00 91.38 99 TYR A CA 1
ATOM 817 C C . TYR A 1 99 ? -11.763 3.336 -2.776 1.00 91.38 99 TYR A C 1
ATOM 819 O O . TYR A 1 99 ? -12.272 2.842 -3.777 1.00 91.38 99 TYR A O 1
ATOM 827 N N . GLU A 1 100 ? -11.089 4.479 -2.841 1.00 90.69 100 GLU A N 1
ATOM 828 C CA . GLU A 1 100 ? -10.844 5.191 -4.093 1.00 90.69 100 GLU A CA 1
ATOM 829 C C . GLU A 1 100 ? -9.351 5.410 -4.279 1.00 90.69 100 GLU A C 1
ATOM 831 O O . GLU A 1 100 ? -8.598 5.501 -3.307 1.00 90.69 100 GLU A O 1
ATOM 836 N N . ILE A 1 101 ? -8.924 5.581 -5.532 1.00 89.62 101 ILE A N 1
ATOM 837 C CA . ILE A 1 101 ? -7.548 5.980 -5.808 1.00 89.62 101 ILE A CA 1
ATOM 838 C C . ILE A 1 101 ? -7.235 7.289 -5.057 1.00 89.62 101 ILE A C 1
ATOM 840 O O . ILE A 1 101 ? -8.047 8.221 -5.105 1.00 89.62 101 ILE A O 1
ATOM 844 N N . PRO A 1 102 ? -6.087 7.388 -4.359 1.00 88.38 102 PRO A N 1
ATOM 845 C CA . PRO A 1 102 ? -5.737 8.587 -3.615 1.00 88.38 102 PRO A CA 1
ATOM 846 C C . PRO A 1 102 ? -5.718 9.825 -4.503 1.00 88.38 102 PRO A C 1
ATOM 848 O O . PRO A 1 102 ? -5.091 9.845 -5.562 1.00 88.38 102 PRO A O 1
ATOM 851 N N . LYS A 1 103 ? -6.371 10.886 -4.028 1.00 83.50 103 LYS A N 1
ATOM 852 C CA . LYS A 1 103 ? -6.428 12.189 -4.692 1.00 83.50 103 LYS A CA 1
ATOM 853 C C . LYS A 1 103 ? -5.716 13.236 -3.835 1.00 83.50 103 LYS A C 1
ATOM 855 O O . LYS A 1 103 ? -5.845 13.210 -2.609 1.00 83.50 103 LYS A O 1
ATOM 860 N N . PRO A 1 104 ? -4.964 14.163 -4.443 1.00 75.56 104 PRO A N 1
ATOM 861 C CA . PRO A 1 104 ? -4.361 15.269 -3.719 1.00 75.56 104 PRO A CA 1
ATOM 862 C C . PRO A 1 104 ? -5.422 16.285 -3.241 1.00 75.56 104 PRO A C 1
ATOM 864 O O . PRO A 1 104 ? -6.476 16.410 -3.864 1.00 75.56 104 PRO A O 1
ATOM 867 N N . PRO A 1 105 ? -5.134 17.070 -2.184 1.00 79.06 105 PRO A N 1
ATOM 868 C CA . PRO A 1 105 ? -3.964 16.959 -1.318 1.00 79.06 105 PRO A CA 1
ATOM 869 C C . PRO A 1 105 ? -4.076 15.740 -0.396 1.00 79.06 105 PRO A C 1
ATOM 871 O O . PRO A 1 105 ? -5.099 15.525 0.252 1.00 79.06 105 PRO A O 1
ATOM 874 N N . TYR A 1 106 ? -2.994 14.969 -0.282 1.00 73.56 106 TYR A N 1
ATOM 875 C CA . TYR A 1 106 ? -2.951 13.846 0.647 1.00 73.56 106 TYR A CA 1
ATOM 876 C C . TYR A 1 106 ? -2.912 14.389 2.069 1.00 73.56 106 TYR A C 1
ATOM 878 O O . TYR A 1 106 ? -1.891 14.920 2.519 1.00 73.56 106 TYR A O 1
ATOM 886 N N . LYS A 1 107 ? -4.043 14.298 2.769 1.00 65.06 107 LYS A N 1
ATOM 887 C CA . LYS A 1 107 ? -4.106 14.682 4.176 1.00 65.06 107 LYS A CA 1
ATOM 888 C C . LYS A 1 107 ? -3.073 13.859 4.942 1.00 65.06 107 LYS A C 1
ATOM 890 O O . LYS A 1 107 ? -2.980 12.645 4.762 1.00 65.06 107 LYS A O 1
ATOM 895 N N . ASN A 1 108 ? -2.306 14.525 5.800 1.00 60.59 108 ASN A N 1
ATOM 896 C CA . ASN A 1 108 ? -1.595 13.823 6.856 1.00 60.59 108 ASN A CA 1
ATOM 897 C C . ASN A 1 108 ? -2.678 13.241 7.757 1.00 60.59 108 ASN A C 1
ATOM 899 O O . ASN A 1 108 ? -3.317 13.972 8.507 1.00 60.59 108 ASN A O 1
ATOM 903 N N . SER A 1 109 ? -2.946 11.952 7.610 1.00 60.16 109 SER A N 1
ATOM 904 C CA . SER A 1 109 ? -3.776 11.229 8.560 1.00 60.16 109 SER A CA 1
ATOM 905 C C . SER A 1 109 ? -3.099 11.265 9.923 1.00 60.16 109 SER A C 1
ATOM 907 O O . SER A 1 109 ? -1.877 11.089 10.045 1.00 60.16 109 SER A O 1
ATOM 909 N N . GLU A 1 110 ? -3.904 11.518 10.947 1.00 58.00 110 GLU A N 1
ATOM 910 C CA . GLU A 1 110 ? -3.499 11.313 12.325 1.00 58.00 110 GLU A CA 1
ATOM 911 C C . GLU A 1 110 ? -3.073 9.851 12.473 1.00 58.00 110 GLU A C 1
ATOM 913 O O . GLU A 1 110 ? -3.758 8.934 12.016 1.00 58.00 110 GLU A O 1
ATOM 918 N N . LYS A 1 111 ? -1.897 9.616 13.060 1.00 64.38 111 LYS A N 1
ATOM 919 C CA . LYS A 1 111 ? -1.533 8.255 13.449 1.00 64.38 111 LYS A CA 1
ATOM 920 C C . LYS A 1 111 ? -2.491 7.849 14.562 1.00 64.38 111 LYS A C 1
ATOM 922 O O . LYS A 1 111 ? -2.354 8.346 15.678 1.00 64.38 111 LYS A O 1
ATOM 927 N N . TYR A 1 112 ? -3.421 6.946 14.272 1.00 65.62 112 TYR A N 1
ATOM 928 C CA . TYR A 1 112 ? -4.242 6.347 15.316 1.00 65.62 112 TYR A CA 1
ATOM 929 C C . TYR A 1 112 ? -3.332 5.515 16.217 1.00 65.62 112 TYR A C 1
ATOM 931 O O . TYR A 1 112 ? -2.646 4.612 15.735 1.00 65.62 112 TYR A O 1
ATOM 939 N N . ILE A 1 113 ? -3.295 5.827 17.513 1.00 76.62 113 ILE A N 1
ATOM 940 C CA . ILE A 1 113 ? -2.714 4.920 18.504 1.00 76.62 113 ILE A CA 1
ATOM 941 C C . ILE A 1 113 ? -3.700 3.763 18.631 1.00 76.62 113 ILE A C 1
ATOM 943 O O . ILE A 1 113 ? -4.803 3.964 19.136 1.00 76.62 113 ILE A O 1
ATOM 947 N N . ILE A 1 114 ? -3.324 2.578 18.146 1.00 77.38 114 ILE A N 1
ATOM 948 C CA . ILE A 1 114 ? -4.212 1.417 18.189 1.00 77.38 114 ILE A CA 1
ATOM 949 C C . ILE A 1 114 ? -4.344 0.947 19.636 1.00 77.38 114 ILE A C 1
ATOM 951 O O . ILE A 1 114 ? -3.380 0.494 20.250 1.00 77.38 114 ILE A O 1
ATOM 955 N N . ASN A 1 115 ? -5.539 1.116 20.192 1.00 76.44 115 ASN A N 1
ATOM 956 C CA . ASN A 1 115 ? -5.923 0.653 21.516 1.00 76.44 115 ASN A CA 1
ATOM 957 C C . ASN A 1 115 ? -7.434 0.371 21.554 1.00 76.44 115 ASN A C 1
ATOM 959 O O . ASN A 1 115 ? -8.166 0.615 20.591 1.00 76.44 115 ASN A O 1
ATOM 963 N N . ASP A 1 116 ? -7.901 -0.117 22.697 1.00 76.56 116 ASP A N 1
ATOM 964 C CA . ASP A 1 116 ? -9.296 -0.450 22.981 1.00 76.56 116 ASP A CA 1
ATOM 965 C C . ASP A 1 116 ? -10.259 0.750 22.930 1.00 76.56 116 ASP A C 1
ATOM 967 O O . ASP A 1 116 ? -11.473 0.552 22.904 1.00 76.56 116 ASP A O 1
ATOM 971 N N . LYS A 1 117 ? -9.744 1.985 22.867 1.00 84.56 117 LYS A N 1
ATOM 972 C CA . LYS A 1 117 ? -10.548 3.212 22.800 1.00 84.56 117 LYS A CA 1
ATOM 973 C C . LYS A 1 117 ? -10.922 3.627 21.383 1.00 84.56 117 LYS A C 1
ATOM 975 O O . LYS A 1 117 ? -11.833 4.437 21.242 1.00 84.56 117 LYS A O 1
ATOM 980 N N . LEU A 1 118 ? -10.249 3.105 20.353 1.00 85.75 118 LEU A N 1
ATOM 981 C CA . LEU A 1 118 ? -10.651 3.385 18.975 1.00 85.75 118 LEU A CA 1
ATOM 982 C C . LEU A 1 118 ? -12.034 2.801 18.719 1.00 85.75 118 LEU A C 1
ATOM 984 O O . LEU A 1 118 ? -12.317 1.665 19.085 1.00 85.75 118 LEU A O 1
ATOM 988 N N . THR A 1 119 ? -12.898 3.550 18.063 1.00 90.56 119 THR A N 1
ATOM 989 C CA . THR A 1 119 ? -14.174 3.062 17.542 1.00 90.56 119 THR A CA 1
ATOM 990 C C . THR A 1 119 ? -13.954 2.174 16.314 1.00 90.56 119 THR A C 1
ATOM 992 O O . THR A 1 119 ? -12.896 2.195 15.683 1.00 90.56 119 THR A O 1
ATOM 995 N N . ASN A 1 120 ? -14.969 1.395 15.934 1.00 90.69 120 ASN A N 1
ATOM 996 C CA . ASN A 1 120 ? -14.901 0.576 14.717 1.00 90.69 120 ASN A CA 1
ATOM 997 C C . ASN A 1 120 ? -14.726 1.447 13.458 1.00 90.69 120 ASN A C 1
ATOM 999 O O . ASN A 1 120 ? -14.027 1.055 12.530 1.00 90.69 120 ASN A O 1
ATOM 1003 N N . GLU A 1 121 ? -15.309 2.650 13.451 1.00 90.75 121 GLU A N 1
ATOM 1004 C CA . GLU A 1 121 ? -15.133 3.626 12.371 1.00 90.75 121 GLU A CA 1
ATOM 1005 C C . GLU A 1 121 ? -13.688 4.148 12.302 1.00 90.75 121 GLU A C 1
ATOM 1007 O O . GLU A 1 121 ? -13.142 4.326 11.216 1.00 90.75 121 GLU A O 1
ATOM 1012 N N . GLU A 1 122 ? -13.037 4.379 13.443 1.00 91.00 122 GLU A N 1
ATOM 1013 C CA . GLU A 1 122 ? -11.631 4.798 13.474 1.00 91.00 122 GLU A CA 1
ATOM 1014 C C . GLU A 1 122 ? -10.675 3.679 13.048 1.00 91.00 122 GLU A C 1
ATOM 1016 O O . GLU A 1 122 ? -9.694 3.962 12.362 1.00 91.00 122 GLU A O 1
ATOM 1021 N N . LEU A 1 123 ? -10.968 2.418 13.386 1.00 91.94 123 LEU A N 1
ATOM 1022 C CA . LEU A 1 123 ? -10.212 1.267 12.876 1.00 91.94 123 LEU A CA 1
ATOM 1023 C C . LEU A 1 123 ? -10.326 1.151 11.349 1.00 91.94 123 LEU A C 1
ATOM 1025 O O . LEU A 1 123 ? -9.316 0.960 10.673 1.00 91.94 123 LEU A O 1
ATOM 1029 N N . GLU A 1 124 ? -11.523 1.347 10.791 1.00 91.94 124 GLU A N 1
ATOM 1030 C CA . GLU A 1 124 ? -11.725 1.372 9.338 1.00 91.94 124 GLU A CA 1
ATOM 1031 C C . GLU A 1 124 ? -10.980 2.546 8.679 1.00 91.94 124 GLU A C 1
ATOM 1033 O O . GLU A 1 124 ? -10.302 2.366 7.668 1.00 91.94 124 GLU A O 1
ATOM 1038 N N . LYS A 1 125 ? -11.010 3.745 9.278 1.00 91.50 125 LYS A N 1
ATOM 1039 C CA . LYS A 1 125 ? -10.210 4.889 8.799 1.00 91.50 125 LYS A CA 1
ATOM 1040 C C . LYS A 1 125 ? -8.707 4.602 8.854 1.00 91.50 125 LYS A C 1
ATOM 1042 O O . LYS A 1 125 ? -7.972 5.023 7.959 1.00 91.50 125 LYS A O 1
ATOM 1047 N N . ALA A 1 126 ? -8.241 3.875 9.869 1.00 91.62 126 ALA A N 1
ATOM 1048 C CA . ALA A 1 126 ? -6.850 3.447 9.964 1.00 91.62 126 ALA A CA 1
ATOM 1049 C C . ALA A 1 126 ? -6.483 2.457 8.841 1.00 91.62 126 ALA A C 1
ATOM 1051 O O . ALA A 1 126 ? -5.433 2.624 8.217 1.00 91.62 126 ALA A O 1
ATOM 1052 N N . LEU A 1 127 ? -7.347 1.483 8.519 1.00 92.75 127 LEU A N 1
ATOM 1053 C CA . LEU A 1 127 ? -7.168 0.600 7.355 1.00 92.75 127 LEU A CA 1
ATOM 1054 C C . LEU A 1 127 ? -7.118 1.389 6.043 1.00 92.75 127 LEU A C 1
ATOM 1056 O O . LEU A 1 127 ? -6.209 1.185 5.232 1.00 92.75 127 LEU A O 1
ATOM 1060 N N . GLN A 1 128 ? -8.044 2.330 5.859 1.00 92.62 128 GLN A N 1
ATOM 1061 C CA . GLN A 1 128 ? -8.094 3.182 4.675 1.00 92.62 128 GLN A CA 1
ATOM 1062 C C . GLN A 1 128 ? -6.834 4.052 4.540 1.00 92.62 128 GLN A C 1
ATOM 1064 O O . GLN A 1 128 ? -6.359 4.275 3.422 1.00 92.62 128 GLN A O 1
ATOM 1069 N N . ASP A 1 129 ? -6.240 4.512 5.648 1.00 90.75 129 ASP A N 1
ATOM 1070 C CA . ASP A 1 129 ? -4.938 5.190 5.624 1.00 90.75 129 ASP A CA 1
ATOM 1071 C C . ASP A 1 129 ? -3.817 4.267 5.143 1.00 90.75 129 ASP A C 1
ATOM 1073 O O . ASP A 1 129 ? -2.990 4.672 4.320 1.00 90.75 129 ASP A O 1
ATOM 1077 N N . VAL A 1 130 ? -3.766 3.029 5.648 1.00 92.75 130 VAL A N 1
ATOM 1078 C CA . VAL A 1 130 ? -2.767 2.053 5.193 1.00 92.75 130 VAL A CA 1
ATOM 1079 C C . VAL A 1 130 ? -2.927 1.815 3.694 1.00 92.75 130 VAL A C 1
ATOM 1081 O O . VAL A 1 130 ? -1.937 1.927 2.977 1.00 92.75 130 VAL A O 1
ATOM 1084 N N . PHE A 1 131 ? -4.151 1.596 3.208 1.00 93.81 131 PHE A N 1
ATOM 1085 C CA . PHE A 1 131 ? -4.439 1.470 1.777 1.00 93.81 131 PHE A CA 1
ATOM 1086 C C . PHE A 1 131 ? -3.948 2.689 0.988 1.00 93.81 131 PHE A C 1
ATOM 1088 O O . PHE A 1 131 ? -3.147 2.558 0.062 1.00 93.81 131 PHE A O 1
ATOM 1095 N N . THR A 1 132 ? -4.385 3.883 1.390 1.00 91.81 132 THR A N 1
ATOM 1096 C CA . THR A 1 132 ? -4.085 5.143 0.702 1.00 91.81 132 THR A CA 1
ATOM 1097 C C . THR A 1 132 ? -2.583 5.339 0.564 1.00 91.81 132 THR A C 1
ATOM 1099 O O . THR A 1 132 ? -2.076 5.620 -0.523 1.00 91.81 132 THR A O 1
ATOM 1102 N N . ARG A 1 133 ? -1.842 5.150 1.660 1.00 90.06 133 ARG A N 1
ATOM 1103 C CA . ARG A 1 133 ? -0.391 5.313 1.642 1.00 90.06 133 ARG A CA 1
ATOM 1104 C C . ARG A 1 133 ? 0.307 4.191 0.885 1.00 90.06 133 ARG A C 1
ATOM 1106 O O . ARG A 1 133 ? 1.303 4.479 0.237 1.00 90.06 133 ARG A O 1
ATOM 1113 N N . SER A 1 134 ? -0.201 2.962 0.903 1.00 92.75 134 SER A N 1
ATOM 1114 C CA . SER A 1 134 ? 0.328 1.889 0.057 1.00 92.75 134 SER A CA 1
ATOM 1115 C C . SER A 1 134 ? 0.213 2.249 -1.421 1.00 92.75 134 SER A C 1
ATOM 1117 O O . SER A 1 134 ? 1.212 2.188 -2.123 1.00 92.75 134 SER A O 1
ATOM 1119 N N . ILE A 1 135 ? -0.937 2.737 -1.893 1.00 92.62 135 ILE A N 1
ATOM 1120 C CA . ILE A 1 135 ? -1.081 3.167 -3.295 1.00 92.62 135 ILE A CA 1
ATOM 1121 C C . ILE A 1 135 ? -0.165 4.359 -3.625 1.00 92.62 135 ILE A C 1
ATOM 1123 O O . ILE A 1 135 ? 0.451 4.395 -4.693 1.00 92.62 135 ILE A O 1
ATOM 1127 N N . ILE A 1 136 ? 0.004 5.309 -2.698 1.00 90.31 136 ILE A N 1
ATOM 1128 C CA . ILE A 1 136 ? 0.988 6.391 -2.863 1.00 90.31 136 ILE A CA 1
ATOM 1129 C C . ILE A 1 136 ? 2.407 5.826 -2.977 1.00 90.31 136 ILE A C 1
ATOM 1131 O O . ILE A 1 136 ? 3.161 6.246 -3.850 1.00 90.31 136 ILE A O 1
ATOM 1135 N N . PHE A 1 137 ? 2.787 4.855 -2.150 1.00 90.31 137 PHE A N 1
ATOM 1136 C CA . PHE A 1 137 ? 4.112 4.24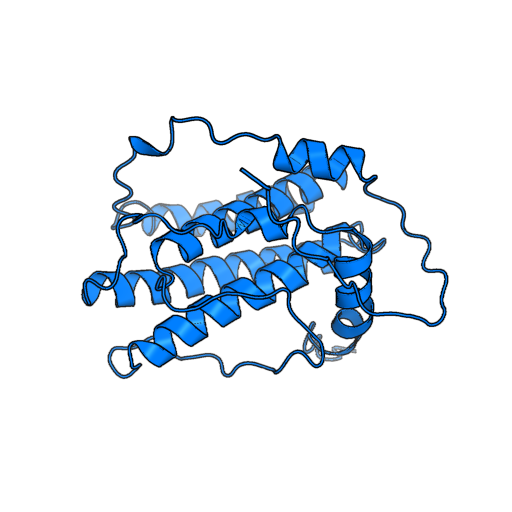2 -2.222 1.00 90.31 137 PHE A CA 1
ATOM 1137 C C . PHE A 1 137 ? 4.298 3.390 -3.478 1.00 90.31 137 PHE A C 1
ATOM 1139 O O . PHE A 1 137 ? 5.352 3.466 -4.105 1.00 90.31 137 PHE A O 1
ATOM 1146 N N . PHE A 1 138 ? 3.259 2.681 -3.917 1.00 92.19 138 PHE A N 1
ATOM 1147 C CA . PHE A 1 138 ? 3.245 1.964 -5.185 1.00 92.19 138 PHE A CA 1
ATOM 1148 C C . PHE A 1 138 ? 3.579 2.892 -6.358 1.00 92.19 138 PHE A C 1
ATOM 1150 O O . PHE A 1 138 ? 4.353 2.517 -7.236 1.00 92.19 138 PHE A O 1
ATOM 1157 N N . SER A 1 139 ? 3.115 4.147 -6.321 1.00 91.06 139 SER A N 1
ATOM 1158 C CA . SER A 1 139 ? 3.441 5.125 -7.364 1.00 91.06 139 SER A CA 1
ATOM 1159 C C . SER A 1 139 ? 4.950 5.354 -7.556 1.00 91.06 139 SER A C 1
ATOM 1161 O O . SER A 1 139 ? 5.379 5.684 -8.658 1.00 91.06 139 SER A O 1
ATOM 1163 N N . TYR A 1 140 ? 5.798 5.090 -6.553 1.00 89.62 140 TYR A N 1
ATOM 1164 C CA . TYR A 1 140 ? 7.257 5.188 -6.697 1.00 89.62 140 TYR A CA 1
ATOM 1165 C C . TYR A 1 140 ? 7.866 4.145 -7.634 1.00 89.62 140 TYR A C 1
ATOM 1167 O O . TYR A 1 140 ? 8.988 4.360 -8.093 1.00 89.62 140 TYR A O 1
ATOM 1175 N N . GLN A 1 141 ? 7.141 3.082 -8.000 1.00 87.81 141 GLN A N 1
ATOM 1176 C CA . GLN A 1 141 ? 7.581 2.164 -9.057 1.00 87.81 141 GLN A CA 1
ATOM 1177 C C . GLN A 1 141 ? 7.797 2.869 -10.403 1.00 87.81 141 GLN A C 1
ATOM 1179 O O . GLN A 1 141 ? 8.629 2.450 -11.203 1.00 87.81 141 GLN A O 1
ATOM 1184 N N . PHE A 1 142 ? 7.090 3.977 -10.621 1.00 87.88 142 PHE A N 1
ATOM 1185 C CA . PHE A 1 142 ? 7.157 4.786 -11.835 1.00 87.88 142 PHE A CA 1
ATOM 1186 C C . PHE A 1 142 ? 8.172 5.931 -11.735 1.00 87.88 142 PHE A C 1
ATOM 1188 O O . PHE A 1 142 ? 8.338 6.707 -12.677 1.00 87.88 142 PHE A O 1
ATOM 1195 N N . SER A 1 143 ? 8.851 6.065 -10.592 1.00 85.69 143 SER A N 1
ATOM 1196 C CA . SER A 1 143 ? 9.855 7.099 -10.381 1.00 85.69 143 SER A CA 1
ATOM 1197 C C . SER A 1 143 ? 11.220 6.642 -10.882 1.00 85.69 143 SER A C 1
ATOM 1199 O O . SER A 1 143 ? 11.726 5.600 -10.469 1.00 85.69 143 SER A O 1
ATOM 1201 N N . SER A 1 144 ? 11.897 7.490 -11.659 1.00 82.31 144 SER A N 1
ATOM 1202 C CA . SER A 1 144 ? 13.308 7.285 -12.022 1.00 82.31 144 SER A CA 1
ATOM 1203 C C . SER A 1 144 ? 14.242 7.230 -10.803 1.00 82.31 144 SER A C 1
ATOM 1205 O O . SER A 1 144 ? 15.354 6.714 -10.892 1.00 82.31 144 SER A O 1
ATOM 1207 N N . LYS A 1 145 ? 13.784 7.716 -9.640 1.00 86.75 145 LYS A N 1
ATOM 1208 C CA . LYS A 1 145 ? 14.536 7.706 -8.381 1.00 86.75 145 LYS A CA 1
ATOM 1209 C C . LYS A 1 145 ? 14.572 6.343 -7.691 1.00 86.75 145 LYS A C 1
ATOM 1211 O O . LYS A 1 145 ? 15.300 6.207 -6.723 1.00 86.75 145 LYS A O 1
ATOM 1216 N N . ILE A 1 146 ? 13.839 5.325 -8.148 1.00 85.75 146 ILE A N 1
ATOM 1217 C CA . ILE A 1 146 ? 13.797 4.006 -7.480 1.00 85.75 146 ILE A CA 1
ATOM 1218 C C . ILE A 1 146 ? 15.159 3.280 -7.451 1.00 85.75 146 ILE A C 1
ATOM 1220 O O . ILE A 1 146 ? 15.379 2.361 -6.660 1.00 85.75 146 ILE A O 1
ATOM 1224 N N . ALA A 1 147 ? 16.104 3.697 -8.296 1.00 86.12 147 ALA A N 1
ATOM 1225 C CA . ALA A 1 147 ? 17.489 3.238 -8.242 1.00 86.12 147 ALA A CA 1
ATOM 1226 C C . ALA A 1 147 ? 18.294 3.836 -7.067 1.00 86.12 147 ALA A C 1
ATOM 1228 O O . ALA A 1 147 ? 19.347 3.301 -6.739 1.00 86.12 147 ALA A O 1
ATOM 1229 N N . ASP A 1 148 ? 17.812 4.910 -6.433 1.00 88.25 148 ASP A N 1
ATOM 1230 C CA . ASP A 1 148 ? 18.467 5.581 -5.308 1.00 88.25 148 ASP A CA 1
ATOM 1231 C C . ASP A 1 148 ? 18.419 4.707 -4.035 1.00 88.25 148 ASP A C 1
ATOM 1233 O O . ASP A 1 148 ? 17.325 4.422 -3.526 1.00 88.25 148 ASP A O 1
ATOM 1237 N N . PRO A 1 149 ? 19.576 4.312 -3.468 1.00 89.75 149 PRO A N 1
ATOM 1238 C CA . PRO A 1 149 ? 19.637 3.536 -2.230 1.00 89.75 149 PRO A CA 1
ATOM 1239 C C . PRO A 1 149 ? 18.924 4.190 -1.037 1.00 89.75 149 PRO A C 1
ATOM 1241 O O . PRO A 1 149 ? 18.347 3.480 -0.208 1.00 89.75 149 PRO A O 1
ATOM 1244 N N . LEU A 1 150 ? 18.918 5.525 -0.937 1.00 89.12 150 LEU A N 1
ATOM 1245 C CA . LEU A 1 150 ? 18.237 6.241 0.148 1.00 89.12 150 LEU A CA 1
ATOM 1246 C C . LEU A 1 150 ? 16.719 6.109 0.031 1.00 89.12 150 LEU A C 1
ATOM 1248 O O . LEU A 1 150 ? 16.032 5.886 1.035 1.00 89.12 150 LEU A O 1
ATOM 1252 N N . LEU A 1 151 ? 16.189 6.190 -1.193 1.00 87.62 151 LEU A N 1
ATOM 1253 C CA . LEU A 1 151 ? 14.766 5.978 -1.438 1.00 87.62 151 LEU A CA 1
ATOM 1254 C C . LEU A 1 151 ? 14.383 4.529 -1.134 1.00 87.62 151 LEU A C 1
ATOM 1256 O O . LEU A 1 151 ? 13.414 4.304 -0.413 1.00 87.62 151 LEU A O 1
ATOM 1260 N N . ARG A 1 152 ? 15.168 3.553 -1.606 1.00 90.81 152 ARG A N 1
ATOM 1261 C CA . ARG A 1 152 ? 14.925 2.130 -1.315 1.00 90.81 152 ARG A CA 1
ATOM 1262 C C . ARG A 1 152 ? 14.906 1.838 0.177 1.00 90.81 152 ARG A C 1
ATOM 1264 O O . ARG A 1 152 ? 13.995 1.174 0.663 1.00 90.81 152 ARG A O 1
ATOM 1271 N N . THR A 1 153 ? 15.868 2.398 0.908 1.00 90.44 153 THR A N 1
ATOM 1272 C CA . THR A 1 153 ? 15.932 2.311 2.372 1.00 90.44 153 THR A CA 1
ATOM 1273 C C . THR A 1 153 ? 14.678 2.900 3.009 1.00 90.44 153 THR A C 1
ATOM 1275 O O . THR A 1 153 ? 14.047 2.262 3.851 1.00 90.44 153 THR A O 1
ATOM 1278 N N . SER A 1 154 ? 14.266 4.090 2.571 1.00 87.50 154 SER A N 1
ATOM 1279 C CA . SER A 1 154 ? 13.059 4.753 3.074 1.00 87.50 154 SER A CA 1
ATOM 1280 C C . SER A 1 154 ? 11.797 3.927 2.810 1.00 87.50 154 SER A C 1
ATOM 1282 O O . SER A 1 154 ? 10.953 3.792 3.694 1.00 87.50 154 SER A O 1
ATOM 1284 N N . MET A 1 155 ? 11.683 3.326 1.623 1.00 90.06 155 MET A N 1
ATOM 1285 C CA . MET A 1 155 ? 10.569 2.451 1.262 1.00 90.06 155 MET A CA 1
ATOM 1286 C C . MET A 1 155 ? 10.559 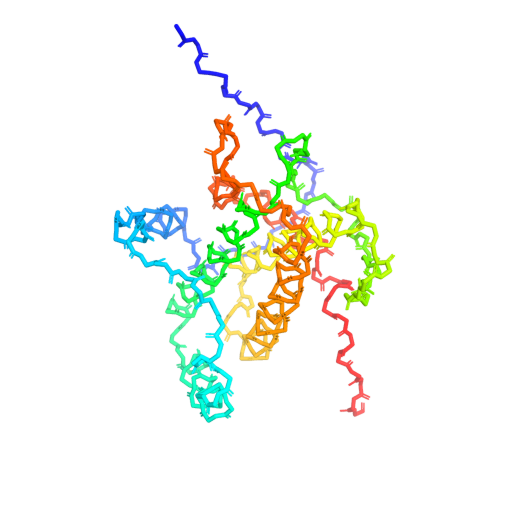1.179 2.111 1.00 90.06 155 MET A C 1
ATOM 1288 O O . MET A 1 155 ? 9.527 0.844 2.685 1.00 90.06 155 MET A O 1
ATOM 1292 N N . PHE A 1 156 ? 11.705 0.515 2.274 1.00 90.75 156 PHE A N 1
ATOM 1293 C CA . PHE A 1 156 ? 11.829 -0.660 3.138 1.00 90.75 156 PHE A CA 1
ATOM 1294 C C . PHE A 1 156 ? 11.381 -0.381 4.577 1.00 90.75 156 PHE A C 1
ATOM 1296 O O . PHE A 1 156 ? 10.583 -1.132 5.151 1.00 90.75 156 PHE A O 1
ATOM 1303 N N . LEU A 1 157 ? 11.852 0.726 5.156 1.00 88.69 157 LEU A N 1
ATOM 1304 C CA . LEU A 1 157 ? 11.465 1.140 6.503 1.00 88.69 157 LEU A CA 1
ATOM 1305 C C . LEU A 1 157 ? 9.972 1.474 6.586 1.00 88.69 157 LEU A C 1
ATOM 1307 O O . LEU A 1 157 ? 9.315 1.092 7.557 1.00 88.69 157 LEU A O 1
ATOM 1311 N N . PHE A 1 158 ? 9.424 2.136 5.565 1.00 87.62 158 PHE A N 1
ATOM 1312 C CA . PHE A 1 158 ? 7.997 2.424 5.478 1.00 87.62 158 PHE A CA 1
ATOM 1313 C C . PHE A 1 158 ? 7.155 1.142 5.477 1.00 87.62 158 PHE A C 1
ATOM 1315 O O . PHE A 1 158 ? 6.246 1.036 6.299 1.00 87.62 158 PHE A O 1
ATOM 1322 N N . PHE A 1 159 ? 7.467 0.155 4.630 1.00 89.44 159 PHE A N 1
ATOM 1323 C CA . PHE A 1 159 ? 6.716 -1.106 4.572 1.00 89.44 159 PHE A CA 1
ATOM 1324 C C . PHE A 1 159 ? 6.834 -1.911 5.856 1.00 89.44 159 PHE A C 1
ATOM 1326 O O . PHE A 1 159 ? 5.828 -2.388 6.378 1.00 89.44 159 PHE A O 1
ATOM 1333 N N . SER A 1 160 ? 8.033 -1.970 6.434 1.00 88.69 160 SER A N 1
ATOM 1334 C CA . SER A 1 160 ? 8.250 -2.609 7.733 1.00 88.69 160 SER A CA 1
ATOM 1335 C C . SER A 1 160 ? 7.376 -1.978 8.823 1.00 88.69 160 SER A C 1
ATOM 1337 O O . SER A 1 160 ? 6.709 -2.682 9.586 1.00 88.69 160 SER A O 1
ATOM 1339 N N . ALA A 1 161 ? 7.329 -0.643 8.875 1.00 88.25 161 ALA A N 1
ATOM 1340 C CA . ALA A 1 161 ? 6.495 0.087 9.822 1.00 88.25 161 ALA A CA 1
ATOM 1341 C C . ALA A 1 161 ? 4.996 -0.093 9.535 1.00 88.25 161 ALA A C 1
ATOM 1343 O O . ALA A 1 161 ? 4.215 -0.291 10.465 1.00 88.25 161 ALA A O 1
ATOM 1344 N N . LYS A 1 162 ? 4.583 -0.059 8.263 1.00 88.75 162 LYS A N 1
ATOM 1345 C CA . LYS A 1 162 ? 3.180 -0.197 7.865 1.00 88.75 162 LYS A CA 1
ATOM 1346 C C . LYS A 1 162 ? 2.634 -1.598 8.068 1.00 88.75 162 LYS A C 1
ATOM 1348 O O . LYS A 1 162 ? 1.520 -1.705 8.559 1.00 88.75 162 LYS A O 1
ATOM 1353 N N . LYS A 1 163 ? 3.406 -2.652 7.804 1.00 91.38 163 LYS A N 1
ATOM 1354 C CA . LYS A 1 163 ? 3.012 -4.031 8.128 1.00 91.38 163 LYS A CA 1
ATOM 1355 C C . LYS A 1 163 ? 2.852 -4.236 9.632 1.00 91.38 163 LYS A C 1
ATOM 1357 O O . LYS A 1 163 ? 1.898 -4.877 10.060 1.00 91.38 163 LYS A O 1
ATOM 1362 N N . LYS A 1 164 ? 3.744 -3.661 10.451 1.00 90.31 164 LYS A N 1
ATOM 1363 C CA . LYS A 1 164 ? 3.586 -3.691 11.914 1.00 90.31 164 LYS A CA 1
ATOM 1364 C C . LYS A 1 164 ? 2.303 -2.977 12.347 1.00 90.31 164 LYS A C 1
ATOM 1366 O O . LYS A 1 164 ? 1.526 -3.543 13.102 1.00 90.31 164 LYS A O 1
ATOM 1371 N N . TYR A 1 165 ? 2.075 -1.771 11.838 1.00 91.38 165 TYR A N 1
ATOM 1372 C CA . TYR A 1 165 ? 0.879 -0.993 12.149 1.00 91.38 165 TYR A CA 1
ATOM 1373 C C . TYR A 1 165 ? -0.411 -1.687 11.691 1.00 91.38 165 TYR A C 1
ATOM 1375 O O . TYR A 1 165 ? -1.380 -1.752 12.438 1.00 91.38 165 TYR A O 1
ATOM 1383 N N . LEU A 1 166 ? -0.402 -2.271 10.491 1.00 93.75 166 LEU A N 1
ATOM 1384 C CA . LEU A 1 166 ? -1.508 -3.067 9.970 1.00 93.75 166 LEU A CA 1
ATOM 1385 C C . LEU A 1 166 ? -1.792 -4.271 10.867 1.00 93.75 166 LEU A C 1
ATOM 1387 O O . LEU A 1 166 ? -2.946 -4.511 11.182 1.00 93.75 166 LEU A O 1
ATOM 1391 N N . SER A 1 167 ? -0.754 -4.966 11.341 1.00 92.94 167 SER A N 1
ATOM 1392 C CA . SER A 1 167 ? -0.912 -6.064 12.299 1.00 92.94 167 SER A CA 1
ATOM 1393 C C . SER A 1 167 ? -1.564 -5.609 13.607 1.00 92.94 167 SER A C 1
ATOM 1395 O O . SER A 1 167 ? -2.374 -6.342 14.157 1.00 92.94 167 SER A O 1
ATOM 1397 N N . GLU A 1 168 ? -1.234 -4.419 14.115 1.00 91.94 168 GLU A N 1
ATOM 1398 C CA . GLU A 1 168 ? -1.881 -3.871 15.315 1.00 91.94 168 GLU A CA 1
ATOM 1399 C C . GLU A 1 168 ? -3.373 -3.602 15.062 1.00 91.94 168 GLU A C 1
ATOM 1401 O O . GLU A 1 168 ? -4.205 -3.990 15.882 1.00 91.94 168 GLU A O 1
ATOM 1406 N N . ILE A 1 169 ? -3.723 -3.016 13.908 1.00 92.69 169 ILE A N 1
ATOM 1407 C CA . ILE A 1 169 ? -5.120 -2.789 13.501 1.00 92.69 169 ILE A CA 1
ATOM 1408 C C . ILE A 1 169 ? -5.878 -4.116 13.401 1.00 92.69 169 ILE A C 1
ATOM 1410 O O . ILE A 1 169 ? -6.939 -4.263 14.003 1.00 92.69 169 ILE A O 1
ATOM 1414 N N . THR A 1 170 ? -5.340 -5.089 12.662 1.00 92.94 170 THR A N 1
ATOM 1415 C CA . THR A 1 170 ? -6.020 -6.368 12.427 1.00 92.94 170 THR A CA 1
ATOM 1416 C C . THR A 1 170 ? -6.187 -7.168 13.708 1.00 92.94 170 THR A C 1
ATOM 1418 O O . THR A 1 170 ? -7.250 -7.737 13.912 1.00 92.94 170 THR A O 1
ATOM 1421 N N . ASN A 1 171 ? -5.199 -7.150 14.608 1.00 92.62 171 ASN A N 1
ATOM 1422 C CA . ASN A 1 171 ? -5.311 -7.812 15.908 1.00 92.62 171 ASN A CA 1
ATOM 1423 C C . ASN A 1 171 ? -6.443 -7.208 16.749 1.00 92.62 171 ASN A C 1
ATOM 1425 O O . ASN A 1 171 ? -7.209 -7.935 17.378 1.00 92.62 171 ASN A O 1
ATOM 1429 N N . GLU A 1 172 ? -6.568 -5.879 16.753 1.00 91.75 172 GLU A N 1
ATOM 1430 C CA . GLU A 1 172 ? -7.648 -5.202 17.472 1.00 91.75 172 GLU A CA 1
ATOM 1431 C C . GLU A 1 172 ? -9.019 -5.468 16.831 1.00 91.75 172 GLU A C 1
ATOM 1433 O O . GLU A 1 172 ? -10.013 -5.623 17.539 1.00 91.75 172 GLU A O 1
ATOM 1438 N N . MET A 1 173 ? -9.082 -5.579 15.503 1.00 92.94 173 MET A N 1
ATOM 1439 C CA . MET A 1 173 ? -10.302 -5.960 14.788 1.00 92.94 173 MET A CA 1
ATOM 1440 C C . MET A 1 173 ? -10.691 -7.423 15.024 1.00 92.94 173 MET A C 1
ATOM 1442 O O . MET A 1 173 ? -11.870 -7.696 15.232 1.00 92.94 173 MET A O 1
ATOM 1446 N N . ASP A 1 174 ? -9.731 -8.349 15.048 1.00 91.75 174 ASP A N 1
ATOM 1447 C CA . ASP A 1 174 ? -9.966 -9.761 15.370 1.00 91.75 174 ASP A CA 1
ATOM 1448 C C . ASP A 1 174 ? -10.457 -9.928 16.808 1.00 91.75 174 ASP A C 1
ATOM 1450 O O . ASP A 1 174 ? -11.431 -10.639 17.045 1.00 91.75 174 ASP A O 1
ATOM 1454 N N . ARG A 1 175 ? -9.856 -9.209 17.767 1.00 90.56 175 ARG A N 1
ATOM 1455 C CA . ARG A 1 175 ? -10.302 -9.184 19.172 1.00 90.56 175 ARG A CA 1
ATOM 1456 C C . ARG A 1 175 ? -11.770 -8.764 19.315 1.00 90.56 175 ARG A C 1
ATOM 1458 O O . ARG A 1 175 ? -12.426 -9.143 20.281 1.00 90.56 175 ARG A O 1
ATOM 1465 N N . ARG A 1 176 ? -12.265 -7.954 18.378 1.00 89.12 176 ARG A N 1
ATOM 1466 C CA . ARG A 1 176 ? -13.646 -7.457 18.311 1.00 89.12 176 ARG A CA 1
ATOM 1467 C C . ARG A 1 176 ? -14.527 -8.237 17.334 1.00 89.12 176 ARG A C 1
ATOM 1469 O O . ARG A 1 176 ? -15.649 -7.807 17.085 1.00 89.12 176 ARG A O 1
ATOM 1476 N N . GLU A 1 177 ? -14.014 -9.321 16.753 1.00 86.75 177 GLU A N 1
ATOM 1477 C CA . GLU A 1 177 ? -14.708 -10.153 15.764 1.00 86.75 177 GLU A CA 1
ATOM 1478 C C . GLU A 1 177 ? -15.203 -9.361 14.534 1.00 86.75 177 GLU A C 1
ATOM 1480 O O . GLU A 1 177 ? -16.213 -9.689 13.919 1.00 86.75 177 GLU A O 1
ATOM 1485 N N . LEU A 1 178 ? -14.478 -8.305 14.145 1.00 84.94 178 LEU A N 1
ATOM 1486 C CA . LEU A 1 178 ? -14.822 -7.447 12.999 1.00 84.94 178 LEU A CA 1
ATOM 1487 C C . LEU A 1 178 ? -14.316 -7.987 11.661 1.00 84.94 178 LEU A C 1
ATOM 1489 O O . LEU A 1 178 ? -14.525 -7.365 10.619 1.00 84.94 178 LEU A O 1
ATOM 1493 N N . ARG A 1 179 ? -13.603 -9.113 11.676 1.00 78.06 179 ARG A N 1
ATOM 1494 C CA . ARG A 1 179 ? -13.068 -9.719 10.465 1.00 78.06 179 ARG A CA 1
ATOM 1495 C C . ARG A 1 179 ? -14.214 -10.186 9.574 1.00 78.06 179 ARG A C 1
ATOM 1497 O O . ARG A 1 179 ? -15.001 -11.052 9.948 1.00 78.06 179 ARG A O 1
ATOM 1504 N N . MET A 1 180 ? -14.258 -9.660 8.356 1.00 69.38 180 MET A N 1
ATOM 1505 C CA . MET A 1 180 ? -15.240 -10.076 7.367 1.00 69.38 180 MET A CA 1
ATOM 1506 C C . MET A 1 180 ? -14.746 -11.349 6.673 1.00 69.38 180 MET A C 1
ATOM 1508 O O . MET A 1 180 ? -13.684 -11.381 6.052 1.00 69.38 180 MET A O 1
ATOM 1512 N N . ILE A 1 181 ? -15.523 -12.429 6.756 1.00 58.88 181 ILE A N 1
ATOM 1513 C CA . ILE A 1 181 ? -15.367 -13.557 5.830 1.00 58.88 181 ILE A CA 1
ATOM 1514 C C . ILE A 1 181 ? -15.849 -13.039 4.475 1.00 58.88 181 ILE A C 1
ATOM 1516 O O . ILE A 1 181 ? -16.952 -12.503 4.419 1.00 58.88 181 ILE A O 1
ATOM 1520 N N . TYR A 1 182 ? -15.027 -13.147 3.423 1.00 52.25 182 TYR A N 1
ATOM 1521 C CA . TYR A 1 182 ? -15.339 -12.689 2.062 1.00 52.25 182 TYR A CA 1
ATOM 1522 C C . TYR A 1 182 ? -16.793 -13.015 1.667 1.00 52.25 182 TYR A C 1
ATOM 1524 O O . TYR A 1 182 ? -17.102 -14.126 1.242 1.00 52.25 182 TYR A O 1
ATOM 1532 N N . GLY A 1 183 ? -17.686 -12.038 1.812 1.00 47.66 183 GLY A N 1
ATOM 1533 C CA . GLY A 1 183 ? -18.966 -11.980 1.119 1.00 47.66 183 GLY A CA 1
ATOM 1534 C C . GLY A 1 183 ? -18.754 -11.171 -0.151 1.00 47.66 183 GLY A C 1
ATOM 1535 O O . GLY A 1 183 ? -17.899 -10.294 -0.145 1.00 47.66 183 GLY A O 1
ATOM 1536 N N . GLU A 1 184 ? -19.480 -11.506 -1.219 1.00 51.91 184 GLU A N 1
ATOM 1537 C CA . GLU A 1 184 ? -19.432 -10.969 -2.593 1.00 51.91 184 GLU A CA 1
ATOM 1538 C C . GLU A 1 184 ? -19.085 -9.464 -2.737 1.00 51.91 184 GLU A C 1
ATOM 1540 O O . GLU A 1 184 ? -19.908 -8.647 -3.155 1.00 51.91 184 GLU A O 1
ATOM 1545 N N . SER A 1 185 ? -17.849 -9.055 -2.440 1.00 59.25 185 SER A N 1
ATOM 1546 C CA . SER A 1 185 ? -17.391 -7.701 -2.715 1.00 59.25 185 SER A CA 1
ATOM 1547 C C . SER A 1 185 ? -16.975 -7.652 -4.174 1.00 59.25 185 SER A C 1
ATOM 1549 O O . SER A 1 185 ? -16.059 -8.355 -4.595 1.00 59.25 185 SER A O 1
ATOM 1551 N N . LYS A 1 186 ? -17.642 -6.804 -4.958 1.00 67.38 186 LYS A N 1
ATOM 1552 C CA . LYS A 1 186 ? -17.281 -6.567 -6.366 1.00 67.38 186 LYS A CA 1
ATOM 1553 C C . LYS A 1 186 ? -15.929 -5.864 -6.524 1.00 67.38 186 LYS A C 1
ATOM 1555 O O . LYS A 1 186 ? -15.356 -5.903 -7.603 1.00 67.38 186 LYS A O 1
ATOM 1560 N N . GLU A 1 187 ? -15.454 -5.205 -5.470 1.00 77.62 187 GLU A N 1
ATOM 1561 C CA . GLU A 1 187 ? -14.176 -4.498 -5.436 1.00 77.62 187 GLU A CA 1
ATOM 1562 C C . GLU A 1 187 ? -13.059 -5.440 -4.970 1.00 77.62 187 GLU A C 1
ATOM 1564 O O . GLU A 1 187 ? -13.141 -6.011 -3.879 1.00 77.62 187 GLU A O 1
ATOM 1569 N N . CYS A 1 188 ? -12.010 -5.566 -5.783 1.00 86.50 188 CYS A N 1
ATOM 1570 C CA . CYS A 1 188 ? -10.746 -6.182 -5.406 1.00 86.50 188 CYS A CA 1
ATOM 1571 C C . CYS A 1 188 ? -9.700 -5.075 -5.260 1.00 86.50 188 CYS A C 1
ATOM 1573 O O . CYS A 1 188 ? -9.353 -4.412 -6.236 1.00 86.50 188 CYS A O 1
ATOM 1575 N N . LEU A 1 189 ? -9.154 -4.876 -4.056 1.00 89.94 189 LEU A N 1
ATOM 1576 C CA . LEU A 1 189 ? -8.176 -3.805 -3.828 1.00 89.94 189 LEU A CA 1
ATOM 1577 C C . LEU A 1 189 ? -6.912 -3.947 -4.693 1.00 89.94 189 LEU A C 1
ATOM 1579 O O . LEU A 1 189 ? -6.262 -2.946 -4.985 1.00 89.94 189 LEU A O 1
ATOM 1583 N N . ARG A 1 190 ? -6.571 -5.158 -5.153 1.00 90.56 190 ARG A N 1
ATOM 1584 C CA . ARG A 1 190 ? -5.455 -5.357 -6.092 1.00 90.56 190 ARG A CA 1
ATOM 1585 C C . ARG A 1 190 ? -5.708 -4.738 -7.466 1.00 90.56 190 ARG A C 1
ATOM 1587 O O . ARG A 1 190 ? -4.743 -4.433 -8.161 1.00 90.56 190 ARG A O 1
ATOM 1594 N N . ASP A 1 191 ? -6.962 -4.517 -7.857 1.00 90.38 191 ASP A N 1
ATOM 1595 C CA . ASP A 1 191 ? -7.290 -3.914 -9.154 1.00 90.38 191 ASP A CA 1
ATOM 1596 C C . ASP A 1 191 ? -6.728 -2.491 -9.260 1.00 90.38 191 ASP A C 1
ATOM 1598 O O . ASP A 1 191 ? -6.357 -2.051 -10.349 1.00 90.38 191 ASP A O 1
ATOM 1602 N N . PHE A 1 192 ? -6.540 -1.812 -8.121 1.00 91.12 192 PHE A N 1
ATOM 1603 C CA . PHE A 1 192 ? -5.850 -0.526 -8.046 1.00 91.12 192 PHE A CA 1
ATOM 1604 C C . PHE A 1 192 ? -4.386 -0.571 -8.460 1.00 91.12 192 PHE A C 1
ATOM 1606 O O . PHE A 1 192 ? -3.818 0.506 -8.568 1.00 91.12 192 PHE A O 1
ATOM 1613 N N . LEU A 1 193 ? -3.762 -1.737 -8.661 1.00 91.38 193 LEU A N 1
ATOM 1614 C CA . LEU A 1 193 ? -2.395 -1.875 -9.191 1.00 91.38 193 LEU A CA 1
ATOM 1615 C C . LEU A 1 193 ? -2.358 -1.957 -10.723 1.00 91.38 193 LEU A C 1
ATOM 1617 O O . LEU A 1 193 ? -1.296 -1.811 -11.321 1.00 91.38 193 LEU A O 1
ATOM 1621 N N . ASN A 1 194 ? -3.521 -2.163 -11.349 1.00 89.44 194 ASN A N 1
ATOM 1622 C CA . ASN A 1 194 ? -3.698 -2.211 -12.800 1.00 89.44 194 ASN A CA 1
ATOM 1623 C C . ASN A 1 194 ? -4.244 -0.891 -13.366 1.00 89.44 194 ASN A C 1
ATOM 1625 O O . ASN A 1 194 ? -4.655 -0.835 -14.526 1.00 89.44 194 ASN A O 1
ATOM 1629 N N . TYR A 1 195 ? -4.307 0.169 -12.554 1.00 87.00 195 TYR A N 1
ATOM 1630 C CA . TYR A 1 195 ? -4.755 1.469 -13.042 1.00 87.00 195 TYR A CA 1
ATOM 1631 C C . TYR A 1 195 ? -3.768 2.012 -14.084 1.00 87.00 195 TYR A C 1
ATOM 1633 O O . TYR A 1 195 ? -2.583 1.670 -14.059 1.00 87.00 195 TYR A O 1
ATOM 1641 N N . PRO A 1 196 ? -4.221 2.892 -14.997 1.00 89.38 196 PRO A N 1
ATOM 1642 C CA . PRO A 1 196 ? -3.331 3.495 -15.974 1.00 89.38 196 PRO A CA 1
ATOM 1643 C C . PRO A 1 196 ? -2.149 4.192 -15.298 1.00 89.38 196 PRO A C 1
ATOM 1645 O O . PRO A 1 196 ? -2.327 4.951 -14.345 1.00 89.38 196 PRO A O 1
ATOM 1648 N N . ARG A 1 197 ? -0.948 4.002 -15.850 1.00 87.00 197 ARG A N 1
ATOM 1649 C CA . ARG A 1 197 ? 0.304 4.627 -15.395 1.00 87.00 197 ARG A CA 1
ATOM 1650 C C . ARG A 1 197 ? 0.161 6.110 -15.030 1.00 87.00 197 ARG A C 1
ATOM 1652 O O . ARG A 1 197 ? 0.644 6.540 -13.983 1.00 87.00 197 ARG A O 1
ATOM 1659 N N . LEU A 1 198 ? -0.543 6.874 -15.870 1.00 86.19 198 LEU A N 1
ATOM 1660 C CA . LEU A 1 198 ? -0.782 8.309 -15.692 1.00 86.19 198 LEU A CA 1
ATOM 1661 C C . LEU A 1 198 ? -1.401 8.647 -14.327 1.00 86.19 198 LEU A C 1
ATOM 1663 O O . LEU A 1 198 ? -1.074 9.670 -13.727 1.00 86.19 198 LEU A O 1
ATOM 1667 N N . CYS A 1 199 ? -2.269 7.780 -13.804 1.00 87.50 199 CYS A N 1
ATOM 1668 C CA . CYS A 1 199 ? -2.882 7.979 -12.500 1.00 87.50 199 CYS A CA 1
ATOM 1669 C C . CYS A 1 199 ? -1.826 7.949 -11.366 1.00 87.50 199 CYS A C 1
ATOM 1671 O O . CYS A 1 199 ? -1.902 8.766 -10.450 1.00 87.50 199 CYS A O 1
ATOM 1673 N N . TYR A 1 200 ? -0.785 7.112 -11.448 1.00 89.56 200 TYR A N 1
ATOM 1674 C CA . TYR A 1 200 ? 0.310 7.102 -10.463 1.00 89.56 200 TYR A CA 1
ATOM 1675 C C . TYR A 1 200 ? 1.333 8.214 -10.679 1.00 89.56 200 TYR A C 1
ATOM 1677 O O . TYR A 1 200 ? 1.867 8.756 -9.715 1.00 89.56 200 TYR A O 1
ATOM 1685 N N . GLU A 1 201 ? 1.598 8.596 -11.926 1.00 86.25 201 GLU A N 1
ATOM 1686 C CA . GLU A 1 201 ? 2.464 9.743 -12.217 1.00 86.25 201 GLU A CA 1
ATOM 1687 C C . GLU A 1 201 ? 1.865 11.039 -11.665 1.00 86.25 201 GLU A C 1
ATOM 1689 O O . GLU A 1 201 ? 2.573 11.850 -11.060 1.00 86.25 201 GLU A O 1
ATOM 1694 N N . ASN A 1 202 ? 0.545 11.196 -11.781 1.00 85.50 202 ASN A N 1
ATOM 1695 C CA . ASN A 1 202 ? -0.186 12.262 -11.109 1.00 85.50 202 ASN A CA 1
ATOM 1696 C C . ASN A 1 202 ? -0.025 12.167 -9.590 1.00 85.50 202 ASN A C 1
ATOM 1698 O O . ASN A 1 202 ? 0.214 13.189 -8.946 1.00 85.50 202 ASN A O 1
ATOM 1702 N N . ILE A 1 203 ? -0.062 10.961 -9.013 1.00 87.81 203 ILE A N 1
ATOM 1703 C CA . ILE A 1 203 ? 0.163 10.799 -7.576 1.00 87.81 203 ILE A CA 1
ATOM 1704 C C . ILE A 1 203 ? 1.558 11.286 -7.161 1.00 87.81 203 ILE A C 1
ATOM 1706 O O . ILE A 1 203 ? 1.679 12.088 -6.225 1.00 87.81 203 ILE A O 1
ATOM 1710 N N . LEU A 1 204 ? 2.592 10.856 -7.889 1.00 84.44 204 LEU A N 1
ATOM 1711 C CA . LEU A 1 204 ? 3.989 11.224 -7.659 1.00 84.44 204 LEU A CA 1
ATOM 1712 C C . LEU A 1 204 ? 4.225 12.732 -7.736 1.00 84.44 204 LEU A C 1
ATOM 1714 O O . LEU A 1 204 ? 4.936 13.275 -6.887 1.00 84.44 204 LEU A O 1
ATOM 1718 N N . ARG A 1 205 ? 3.620 13.420 -8.715 1.00 80.31 205 ARG A N 1
ATOM 1719 C CA . ARG A 1 205 ? 3.754 14.879 -8.877 1.00 80.31 205 ARG A CA 1
ATOM 1720 C C . ARG A 1 205 ? 3.386 15.639 -7.598 1.00 80.31 205 ARG A C 1
ATOM 1722 O O . ARG A 1 205 ? 4.050 16.619 -7.269 1.00 80.31 205 ARG A O 1
ATOM 1729 N N . TYR A 1 206 ? 2.396 15.158 -6.844 1.00 71.69 206 TYR A N 1
ATOM 1730 C CA . TYR A 1 206 ? 2.023 15.727 -5.543 1.00 71.69 206 TYR A CA 1
ATOM 1731 C C . TYR A 1 206 ? 2.823 15.140 -4.367 1.00 71.69 206 TYR A C 1
ATOM 1733 O O . TYR A 1 206 ? 3.123 15.856 -3.409 1.00 71.69 206 TYR A O 1
ATOM 1741 N N . GLY A 1 207 ? 3.160 13.846 -4.415 1.00 60.25 207 GLY A N 1
ATOM 1742 C CA . GLY A 1 207 ? 3.795 13.110 -3.314 1.00 60.25 207 GLY A CA 1
ATOM 1743 C C . GLY A 1 207 ? 5.263 13.470 -3.072 1.00 60.25 207 GLY A C 1
ATOM 1744 O O . GLY A 1 207 ? 5.688 13.548 -1.915 1.00 60.25 207 GLY A O 1
ATOM 1745 N N . ILE A 1 208 ? 6.015 13.776 -4.139 1.00 51.28 208 ILE A N 1
ATOM 1746 C CA . ILE A 1 208 ? 7.462 14.060 -4.082 1.00 51.28 208 ILE A CA 1
ATOM 1747 C C . ILE A 1 208 ? 7.801 15.260 -3.176 1.00 51.28 208 ILE A C 1
ATOM 1749 O O . ILE A 1 208 ? 8.924 15.339 -2.687 1.00 51.28 208 ILE A O 1
ATOM 1753 N N . PHE A 1 209 ? 6.851 16.153 -2.875 1.00 44.06 209 PHE A N 1
ATOM 1754 C CA . PHE A 1 209 ? 7.143 17.391 -2.145 1.00 44.06 209 PHE A CA 1
ATOM 1755 C C . PHE A 1 209 ? 6.671 17.463 -0.687 1.00 44.06 209 PHE A C 1
ATOM 1757 O O . PHE A 1 209 ? 7.047 18.417 -0.011 1.00 44.06 209 PHE A O 1
ATOM 1764 N N . LYS A 1 210 ? 5.867 16.522 -0.162 1.00 44.91 210 LYS A N 1
ATOM 1765 C CA . LYS A 1 210 ? 5.298 16.699 1.199 1.00 44.91 210 LYS A CA 1
ATOM 1766 C C . LYS A 1 210 ? 5.269 15.483 2.126 1.00 44.91 210 LYS A C 1
ATOM 1768 O O . LYS A 1 210 ? 5.161 15.695 3.330 1.00 44.91 210 LYS A O 1
ATOM 1773 N N . GLN A 1 211 ? 5.353 14.245 1.629 1.00 43.69 211 GLN A N 1
ATOM 1774 C CA . GLN A 1 211 ? 5.100 13.061 2.474 1.00 43.69 211 GLN A CA 1
ATOM 1775 C C . GLN A 1 211 ? 6.317 12.207 2.829 1.00 43.69 211 GLN A C 1
ATOM 1777 O O . GLN A 1 211 ? 6.239 11.436 3.787 1.00 43.69 211 GLN A O 1
ATOM 1782 N N . ILE A 1 212 ? 7.463 12.399 2.170 1.00 41.06 212 ILE A N 1
ATOM 1783 C CA . ILE A 1 212 ? 8.747 11.989 2.754 1.00 41.06 212 ILE A CA 1
ATOM 1784 C C . ILE A 1 212 ? 9.100 13.058 3.794 1.00 41.06 212 ILE A C 1
ATOM 1786 O O . ILE A 1 212 ? 9.886 13.968 3.552 1.00 41.06 212 ILE A O 1
ATOM 1790 N N . GLY A 1 213 ? 8.391 13.029 4.920 1.00 32.25 213 GLY A N 1
ATOM 1791 C CA . GLY A 1 213 ? 8.653 13.921 6.035 1.00 32.25 213 GLY A CA 1
ATOM 1792 C C . GLY A 1 213 ? 10.090 13.748 6.518 1.00 32.25 213 GLY A C 1
ATOM 1793 O O . GLY A 1 213 ? 10.517 12.629 6.780 1.00 32.25 213 GLY A O 1
ATOM 1794 N N . GLY A 1 214 ? 10.796 14.870 6.648 1.00 27.30 214 GLY A N 1
ATOM 1795 C CA . GLY A 1 214 ? 11.918 15.036 7.566 1.00 27.30 214 GLY A CA 1
ATOM 1796 C C . GLY A 1 214 ? 13.029 13.998 7.450 1.00 27.30 214 GLY A C 1
ATOM 1797 O O . GLY A 1 214 ? 13.190 13.169 8.340 1.00 27.30 214 GLY A O 1
ATOM 1798 N N . ILE A 1 215 ? 13.887 14.145 6.442 1.00 27.88 215 ILE A N 1
ATOM 1799 C CA . ILE A 1 215 ? 15.316 14.049 6.747 1.00 27.88 215 ILE A CA 1
ATOM 1800 C C . ILE A 1 215 ? 15.603 15.335 7.537 1.00 27.88 215 ILE A C 1
ATOM 1802 O O . ILE A 1 215 ? 15.458 16.418 6.964 1.00 27.88 215 ILE A O 1
ATOM 1806 N N . PRO A 1 216 ? 15.892 15.277 8.852 1.00 26.34 216 PRO A N 1
ATOM 1807 C CA . PRO A 1 216 ? 16.397 16.454 9.535 1.00 26.34 216 PRO A CA 1
ATOM 1808 C C . PRO A 1 216 ? 17.690 16.814 8.815 1.00 26.34 216 PRO A C 1
ATOM 1810 O O . PRO A 1 216 ? 18.516 15.927 8.597 1.00 26.34 216 PRO A O 1
ATOM 1813 N N . ASN A 1 217 ? 17.857 18.077 8.429 1.00 24.36 217 ASN A N 1
ATOM 1814 C CA . ASN A 1 217 ? 19.168 18.590 8.058 1.00 24.36 217 ASN A CA 1
ATOM 1815 C C . ASN A 1 217 ? 20.120 18.294 9.225 1.00 24.36 217 ASN A C 1
ATOM 1817 O O . ASN A 1 217 ? 20.147 19.012 10.221 1.00 24.36 217 ASN A O 1
ATOM 1821 N N . VAL A 1 218 ? 20.845 17.186 9.123 1.00 23.80 218 VAL A N 1
ATOM 1822 C CA . VAL A 1 218 ? 22.092 16.948 9.829 1.00 23.80 218 VAL A CA 1
ATOM 1823 C C . VAL A 1 218 ? 23.158 17.242 8.788 1.00 23.80 218 VAL A C 1
ATOM 1825 O O . VAL A 1 218 ? 23.622 16.333 8.105 1.00 23.80 218 VAL A O 1
ATOM 1828 N N . LEU A 1 219 ? 23.380 18.542 8.588 1.00 26.92 219 LEU A N 1
ATOM 1829 C CA . LEU A 1 219 ? 24.625 19.239 8.251 1.00 26.92 219 LEU A CA 1
ATOM 1830 C C . LEU A 1 219 ? 24.299 20.729 8.097 1.00 26.92 219 LEU A C 1
ATOM 1832 O O . LEU A 1 219 ? 23.475 21.068 7.218 1.00 26.92 219 LEU A O 1
#

Secondary structure (DSSP, 8-state):
---------------------S--HHHHHHHHTS---TTGGG-----SSTTTTTHHHHHHHHHHHHHTS-HHHHHHHHHHHHHHHHHHHHHHS-TTPPP----SS---------STTS-HHHHHHHHHHHHHHHHHHHGGGG-GGGG-HHHHHHHHHHHHHHHHHHHHHHHHHHHTT-PPP----S--GGGGGSS-HHHHHHHHHHHTTTTS-------

Sequence (219 aa):
MSSSTASFNCYDDKNNNIPSNILNDKDINKFSEIKITKEFDKTSHQLDEQNNKKKSKVTKKNMDEILQMSTKDFLEWHFNEIVEILDIIQKYKNSIYIYEIPKPPYKNSEKYIINDKLTNEELEKALQDVFTRSIIFFSYQFSSKIADPLLRTSMFLFFSAKKKYLSEITNEMDRRELRMIYGESKECLRDFLNYPRLCYENILRYGIFKQIGGIPNVL